Protein AF-A0A1J5WCZ3-F1 (afdb_monomer)

Mean predicted aligned error: 16.97 Å

Sequence (202 aa):
MEKFSESFLHKKFPKVTEAQRERAAAAAKAMTAEQLQNHCHAAATRLDKAGDREERFAERQEVEKYEMALAAKSAWDRVGPYEKQYSFRPSETGENIDKLPQLLELDEMDSVRGGLSLEEVREVYGPWKKKYDEFIRRYEEAPEKEQQAKFFQFLEFFNIEIGDVRKFYKLGTYKGDILLEPVGKEDFSFVEIKAIYKIDEN

Solvent-accessible surface area (backbone atoms only — not comparable to full-atom values): 11961 Å² total; per-residue (Å²): 97,66,75,54,28,48,55,49,38,51,71,76,46,68,87,58,56,69,72,52,45,51,53,11,30,52,46,26,72,76,44,53,60,66,56,28,49,52,50,27,53,53,27,48,55,46,35,76,64,40,88,50,72,66,54,35,51,54,26,48,52,50,26,53,31,28,51,51,10,34,52,41,34,56,52,55,71,71,46,54,75,63,63,62,75,36,99,60,55,83,87,48,40,85,84,40,58,88,76,43,79,71,93,73,70,78,65,75,74,71,77,61,88,79,72,73,49,76,64,52,42,48,69,57,46,46,62,50,50,52,52,46,54,64,57,46,62,80,40,66,87,43,56,40,73,53,43,48,53,49,50,54,51,50,53,75,75,50,92,71,68,98,69,50,48,77,43,82,38,66,68,84,95,47,79,51,32,41,37,43,36,50,73,96,52,94,64,70,47,80,45,79,69,79,64,79,78,83,75,82,88,126

Secondary structure (DSSP, 8-state):
-HHHHHHHHHHH-TTS-HHHHHHHHHHHHHS-HHHHHHHHHHHHHHHHH--SHHHHHHHHHHHHHHHHHHHHHHHHHHS-HHHHH-SS-GGGGGG-GGGSPPS---------TTPPPHHHHHHHHHHHHHHHHHHHGGGTTS-HHHHHHHHHHHHHHS---TT-EEEEEEETTEEEEEEEE-TT-S--EEEE----------

pLDDT: mean 73.15, std 18.39, range [29.84, 97.5]

Radius of gyration: 25.09 Å; Cα contacts (8 Å, |Δi|>4): 176; chains: 1; bounding box: 63×33×66 Å

Structure (mmCIF, N/CA/C/O backbone):
data_AF-A0A1J5WCZ3-F1
#
_entry.id   AF-A0A1J5WCZ3-F1
#
loop_
_atom_site.group_PDB
_atom_site.id
_atom_site.type_symbol
_atom_site.label_atom_id
_atom_site.label_alt_id
_atom_site.label_comp_id
_atom_site.label_asym_id
_atom_site.label_entity_id
_atom_site.label_seq_id
_atom_site.pdbx_PDB_ins_code
_atom_site.Cartn_x
_atom_site.Cartn_y
_atom_site.Cartn_z
_atom_site.occupancy
_atom_site.B_iso_or_equiv
_atom_site.auth_seq_id
_atom_site.auth_comp_id
_atom_site.auth_asym_id
_atom_site.auth_atom_id
_atom_site.pdbx_PDB_model_num
ATOM 1 N N . MET A 1 1 ? 1.638 8.115 -2.476 1.00 77.81 1 MET A N 1
ATOM 2 C CA . MET A 1 1 ? 2.448 7.366 -3.464 1.00 77.81 1 MET A CA 1
ATOM 3 C C . MET A 1 1 ? 3.894 7.850 -3.554 1.00 77.81 1 MET A C 1
ATOM 5 O O . MET A 1 1 ? 4.775 7.038 -3.352 1.00 77.81 1 MET A O 1
ATOM 9 N N . GLU A 1 2 ? 4.168 9.131 -3.815 1.00 77.56 2 GLU A N 1
ATOM 10 C CA . GLU A 1 2 ? 5.535 9.658 -4.041 1.00 77.56 2 GLU A CA 1
ATOM 11 C C . GLU A 1 2 ? 6.521 9.357 -2.900 1.00 77.56 2 GLU A C 1
ATOM 13 O O . GLU A 1 2 ? 7.458 8.586 -3.095 1.00 77.56 2 GLU A O 1
ATOM 18 N N . LYS A 1 3 ? 6.211 9.804 -1.674 1.00 81.75 3 LYS A N 1
ATOM 19 C CA . LYS A 1 3 ? 7.012 9.495 -0.473 1.00 81.75 3 LYS A CA 1
ATOM 20 C C . LYS A 1 3 ? 7.192 7.990 -0.228 1.00 81.75 3 LYS A C 1
ATOM 22 O O . LYS A 1 3 ? 8.227 7.553 0.270 1.00 81.75 3 LYS A O 1
ATOM 27 N N . PHE A 1 4 ? 6.184 7.184 -0.580 1.00 86.69 4 PHE A N 1
ATOM 28 C CA . PHE A 1 4 ? 6.274 5.727 -0.473 1.00 86.69 4 PHE A CA 1
ATOM 29 C C . PHE A 1 4 ? 7.269 5.169 -1.487 1.00 86.69 4 PHE A C 1
ATOM 31 O O . PHE A 1 4 ? 8.144 4.398 -1.111 1.00 86.69 4 PHE A O 1
ATOM 38 N N . SER A 1 5 ? 7.146 5.552 -2.759 1.00 84.81 5 SER A N 1
ATOM 39 C CA . SER A 1 5 ? 8.019 5.070 -3.826 1.00 84.81 5 SER A CA 1
ATOM 40 C C . SER A 1 5 ? 9.471 5.462 -3.569 1.00 84.81 5 SER A C 1
ATOM 42 O O . SER A 1 5 ? 10.343 4.613 -3.704 1.00 84.81 5 SER A O 1
ATOM 44 N N . GLU A 1 6 ? 9.736 6.686 -3.115 1.00 85.56 6 GLU A N 1
ATOM 45 C CA . GLU A 1 6 ? 11.079 7.135 -2.723 1.00 85.56 6 GLU A CA 1
ATOM 46 C C . GLU A 1 6 ? 11.666 6.273 -1.599 1.00 85.56 6 GLU A C 1
ATOM 48 O O . GLU A 1 6 ? 12.742 5.690 -1.756 1.00 85.56 6 GLU A O 1
ATOM 53 N N . SER A 1 7 ? 10.931 6.121 -0.491 1.00 87.56 7 SER A N 1
ATOM 54 C CA . SER A 1 7 ? 11.361 5.312 0.655 1.00 87.56 7 SER A CA 1
ATOM 55 C C . SER A 1 7 ? 11.570 3.841 0.274 1.00 87.56 7 SER A C 1
ATOM 57 O O . SER A 1 7 ? 12.603 3.235 0.584 1.00 87.56 7 SER A O 1
ATOM 59 N N . PHE A 1 8 ? 10.619 3.269 -0.469 1.00 91.56 8 PHE A N 1
ATOM 60 C CA . PHE A 1 8 ? 10.676 1.896 -0.954 1.00 91.56 8 PHE A CA 1
ATOM 61 C C . PHE A 1 8 ? 11.898 1.673 -1.846 1.00 91.56 8 PHE A C 1
ATOM 63 O O . PHE A 1 8 ? 12.638 0.709 -1.642 1.00 91.56 8 PHE A O 1
ATOM 70 N N . LEU A 1 9 ? 12.136 2.562 -2.813 1.00 92.88 9 LEU A N 1
ATOM 71 C CA . LEU A 1 9 ? 13.253 2.445 -3.745 1.00 92.88 9 LEU A CA 1
ATOM 72 C C . LEU A 1 9 ? 14.596 2.641 -3.046 1.00 92.88 9 LEU A C 1
ATOM 74 O O . LEU A 1 9 ? 15.541 1.920 -3.359 1.00 92.88 9 LEU A O 1
ATOM 78 N N . HIS A 1 10 ? 14.685 3.545 -2.068 1.00 91.00 10 HIS A N 1
ATOM 79 C CA . HIS A 1 10 ? 15.899 3.731 -1.276 1.00 91.00 10 HIS A CA 1
ATOM 80 C C . HIS A 1 10 ? 16.279 2.455 -0.512 1.00 91.00 10 HIS A C 1
ATOM 82 O O . HIS A 1 10 ? 17.434 2.033 -0.524 1.00 91.00 10 HIS A O 1
ATOM 88 N N . LYS A 1 11 ? 15.284 1.778 0.074 1.00 91.50 11 LYS A N 1
ATOM 89 C CA . LYS A 1 11 ? 15.482 0.520 0.803 1.00 91.50 11 LYS A CA 1
ATOM 90 C C . LYS A 1 11 ? 15.745 -0.674 -0.117 1.00 91.50 11 LYS A C 1
ATOM 92 O O . LYS A 1 11 ? 16.575 -1.525 0.199 1.00 91.50 11 LYS A O 1
ATOM 97 N N . LYS A 1 12 ? 15.005 -0.788 -1.223 1.00 93.44 12 LYS A N 1
ATOM 98 C CA . LYS A 1 12 ? 15.027 -1.969 -2.101 1.00 93.44 12 LYS A CA 1
ATOM 99 C C . LYS A 1 12 ? 16.162 -1.925 -3.125 1.00 93.44 12 LYS A C 1
ATOM 101 O O . LYS A 1 12 ? 16.687 -2.979 -3.478 1.00 93.44 12 LYS A O 1
ATOM 106 N N . PHE A 1 13 ? 16.570 -0.727 -3.540 1.00 92.81 13 PHE A N 1
ATOM 107 C CA . PHE A 1 13 ? 17.631 -0.484 -4.517 1.00 92.81 13 PHE A CA 1
ATOM 108 C C . PHE A 1 13 ? 18.684 0.481 -3.930 1.00 92.81 13 PHE A C 1
ATOM 110 O O . PHE A 1 13 ? 18.816 1.625 -4.371 1.00 92.81 13 PHE A O 1
ATOM 117 N N . PRO A 1 14 ? 19.469 0.049 -2.925 1.00 91.06 14 PRO A N 1
ATOM 118 C CA . PRO A 1 14 ? 20.455 0.919 -2.279 1.00 91.06 14 PRO A CA 1
ATOM 119 C C . PRO A 1 14 ? 21.670 1.210 -3.173 1.00 91.06 14 PRO A C 1
ATOM 121 O O . PRO A 1 14 ? 22.352 2.210 -2.984 1.00 91.06 14 PRO A O 1
ATOM 124 N N . LYS A 1 15 ? 21.949 0.340 -4.154 1.00 92.31 15 LYS A N 1
ATOM 125 C CA . LYS A 1 15 ? 23.147 0.413 -5.008 1.00 92.31 15 LYS A CA 1
ATOM 126 C C . LYS A 1 15 ? 22.998 1.320 -6.232 1.00 92.31 15 LYS A C 1
ATOM 128 O O . LYS A 1 15 ? 24.002 1.611 -6.871 1.00 92.31 15 LYS A O 1
ATOM 133 N N . VAL A 1 16 ? 21.779 1.732 -6.572 1.00 91.00 16 VAL A N 1
ATOM 134 C CA . VAL A 1 16 ? 21.544 2.648 -7.699 1.00 91.00 16 VAL A CA 1
ATOM 135 C C . VAL A 1 16 ? 21.727 4.099 -7.253 1.00 91.00 16 VAL A C 1
ATOM 137 O O . VAL A 1 16 ? 21.721 4.407 -6.056 1.00 91.00 16 VAL A O 1
ATOM 140 N N . THR A 1 17 ? 21.889 5.006 -8.209 1.00 92.75 17 THR A N 1
ATOM 141 C CA . THR A 1 17 ? 22.009 6.441 -7.927 1.00 92.75 17 THR A CA 1
ATOM 142 C C . THR A 1 17 ? 20.681 7.044 -7.464 1.00 92.75 17 THR A C 1
ATOM 144 O O . THR A 1 17 ? 19.601 6.510 -7.724 1.00 92.75 17 THR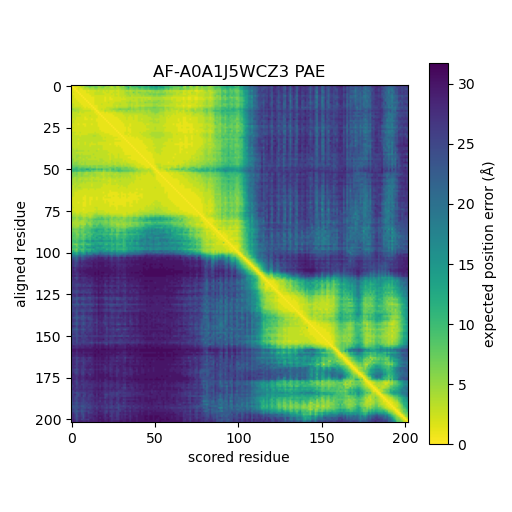 A O 1
ATOM 147 N N . GLU A 1 18 ? 20.751 8.189 -6.789 1.00 92.50 18 GLU A N 1
ATOM 148 C CA . GLU A 1 18 ? 19.570 8.967 -6.398 1.00 92.50 18 GLU A CA 1
ATOM 149 C C . GLU A 1 18 ? 18.731 9.377 -7.615 1.00 92.50 18 GLU A C 1
ATOM 151 O O . GLU A 1 18 ? 17.551 9.046 -7.677 1.00 92.50 18 GLU A O 1
ATOM 156 N N . ALA A 1 19 ? 19.371 9.912 -8.658 1.00 92.75 19 ALA A N 1
ATOM 157 C CA . ALA A 1 19 ? 18.707 10.291 -9.907 1.00 92.75 19 ALA A CA 1
ATOM 158 C C . ALA A 1 19 ? 18.013 9.117 -10.633 1.00 92.75 19 ALA A C 1
ATOM 160 O O . ALA A 1 19 ? 17.062 9.320 -11.390 1.00 92.75 19 ALA A O 1
ATOM 161 N N . GLN A 1 20 ? 18.485 7.875 -10.465 1.00 93.00 20 GLN A N 1
ATOM 162 C CA . GLN A 1 20 ? 17.782 6.690 -10.979 1.00 93.00 20 GLN A CA 1
ATOM 163 C C . GLN A 1 20 ? 16.531 6.382 -10.148 1.00 93.00 20 GLN A C 1
ATOM 165 O O . GLN A 1 20 ? 15.482 6.076 -10.718 1.00 93.00 20 GLN A O 1
ATOM 170 N N . ARG A 1 21 ? 16.612 6.499 -8.814 1.00 94.56 21 ARG A N 1
ATOM 171 C CA . ARG A 1 21 ? 15.453 6.309 -7.925 1.00 94.56 21 ARG A CA 1
ATOM 172 C C . ARG A 1 21 ? 14.373 7.348 -8.177 1.00 94.56 21 ARG A C 1
ATOM 174 O O . ARG A 1 21 ? 13.216 6.966 -8.295 1.00 94.56 21 ARG A O 1
ATOM 181 N N . GLU A 1 22 ? 14.740 8.616 -8.324 1.00 93.81 22 GLU A N 1
ATOM 182 C CA . GLU A 1 22 ? 13.793 9.701 -8.610 1.00 93.81 22 GLU A CA 1
ATOM 183 C C . GLU A 1 22 ? 13.053 9.470 -9.932 1.00 93.81 22 GLU A C 1
ATOM 185 O O . GLU A 1 22 ? 11.823 9.503 -9.978 1.00 93.81 22 GLU A O 1
ATOM 190 N N . ARG A 1 23 ? 13.784 9.132 -11.006 1.00 94.12 23 ARG A N 1
ATOM 191 C CA . ARG A 1 23 ? 13.183 8.809 -12.311 1.00 94.12 23 ARG A CA 1
ATOM 192 C C . ARG A 1 23 ? 12.225 7.619 -12.232 1.00 94.12 23 ARG A C 1
ATOM 194 O O . ARG A 1 23 ? 11.156 7.653 -12.842 1.00 94.12 23 ARG A O 1
ATOM 201 N N . ALA A 1 24 ? 12.579 6.580 -11.478 1.00 95.62 24 ALA A N 1
ATOM 202 C CA . ALA A 1 24 ? 11.709 5.424 -11.280 1.00 95.62 24 ALA A CA 1
ATOM 203 C C . ALA A 1 24 ? 10.488 5.743 -10.400 1.00 95.62 24 ALA A C 1
ATOM 205 O O . ALA A 1 24 ? 9.391 5.277 -10.700 1.00 95.62 24 ALA A O 1
ATOM 206 N N . ALA A 1 25 ? 10.640 6.557 -9.351 1.00 94.88 25 ALA A N 1
ATOM 207 C CA . ALA A 1 25 ? 9.530 7.009 -8.511 1.00 94.88 25 ALA A CA 1
ATOM 208 C C . ALA A 1 25 ? 8.524 7.842 -9.321 1.00 94.88 25 ALA A C 1
ATOM 210 O O . ALA A 1 25 ? 7.317 7.597 -9.249 1.00 94.88 25 ALA A O 1
ATOM 211 N N . ALA A 1 26 ? 9.022 8.758 -10.158 1.00 94.81 26 ALA A N 1
ATOM 212 C CA . ALA A 1 26 ? 8.204 9.551 -11.068 1.00 94.81 26 ALA A CA 1
ATOM 213 C C . ALA A 1 26 ? 7.437 8.664 -12.066 1.00 94.81 26 ALA A C 1
ATOM 215 O O . ALA A 1 26 ? 6.229 8.831 -12.240 1.00 94.81 26 ALA A O 1
ATOM 216 N N . ALA A 1 27 ? 8.104 7.672 -12.669 1.00 95.56 27 ALA A N 1
ATOM 217 C CA . ALA A 1 27 ? 7.456 6.721 -13.573 1.00 95.56 27 ALA A CA 1
ATOM 218 C C . ALA A 1 27 ? 6.399 5.860 -12.857 1.00 95.56 27 ALA A C 1
ATOM 220 O O . ALA A 1 27 ? 5.297 5.692 -13.375 1.00 95.56 27 ALA A O 1
ATOM 221 N N . ALA A 1 28 ? 6.691 5.370 -11.645 1.00 95.00 28 ALA A N 1
ATOM 222 C CA . ALA A 1 28 ? 5.738 4.603 -10.844 1.00 95.00 28 ALA A CA 1
ATOM 223 C C . ALA A 1 28 ? 4.468 5.416 -10.550 1.00 95.00 28 ALA A C 1
ATOM 225 O O . ALA A 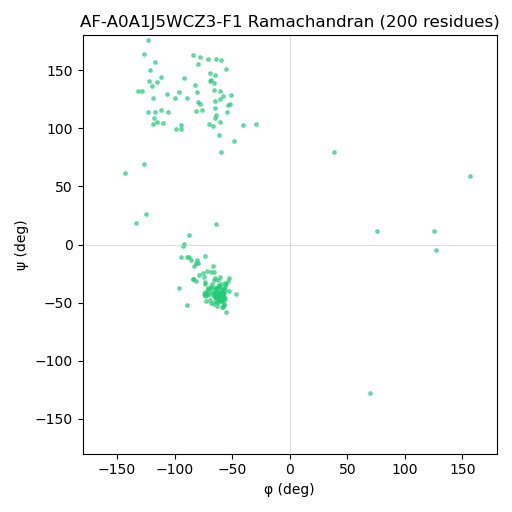1 28 ? 3.360 4.890 -10.641 1.00 95.00 28 ALA A O 1
ATOM 226 N N . LYS A 1 29 ? 4.622 6.706 -10.227 1.00 92.88 29 LYS A N 1
ATOM 227 C CA . LYS A 1 29 ? 3.510 7.633 -9.974 1.00 92.88 29 LYS A CA 1
ATOM 228 C C . LYS A 1 29 ? 2.659 7.872 -11.222 1.00 92.88 29 LYS A C 1
ATOM 230 O O . LYS A 1 29 ? 1.436 7.866 -11.122 1.00 92.88 29 LYS A O 1
ATOM 235 N N . ALA A 1 30 ? 3.298 8.081 -12.371 1.00 94.62 30 ALA A N 1
ATOM 236 C CA . ALA A 1 30 ? 2.624 8.483 -13.603 1.00 94.62 30 ALA A CA 1
ATOM 237 C C . ALA A 1 30 ? 1.915 7.334 -14.342 1.00 94.62 30 ALA A C 1
ATOM 239 O O . ALA A 1 30 ? 0.972 7.587 -15.086 1.00 94.62 30 ALA A O 1
ATOM 240 N N . MET A 1 31 ? 2.369 6.090 -14.169 1.00 93.94 31 MET A N 1
ATOM 241 C CA . MET A 1 31 ? 1.944 4.959 -15.000 1.00 93.94 31 MET A CA 1
ATOM 242 C C . MET A 1 31 ? 1.214 3.866 -14.204 1.00 93.94 31 MET A C 1
ATOM 244 O O . MET A 1 31 ? 1.360 3.718 -12.982 1.00 93.94 31 MET A O 1
ATOM 248 N N . THR A 1 32 ? 0.408 3.072 -14.909 1.00 92.88 32 THR A N 1
ATOM 249 C CA . THR A 1 32 ? -0.160 1.819 -14.389 1.00 92.88 32 THR A CA 1
ATOM 250 C C . THR A 1 32 ? 0.882 0.698 -14.409 1.00 92.88 32 THR A C 1
ATOM 252 O O . THR A 1 32 ? 1.885 0.776 -15.120 1.00 92.88 32 THR A O 1
ATOM 255 N N . ALA A 1 33 ? 0.652 -0.374 -13.642 1.00 91.75 33 ALA A N 1
ATOM 256 C CA . ALA A 1 33 ? 1.539 -1.539 -13.650 1.00 91.75 33 ALA A CA 1
ATOM 257 C C . ALA A 1 33 ? 1.650 -2.170 -15.051 1.00 91.75 33 ALA A C 1
ATOM 259 O O . ALA A 1 33 ? 2.744 -2.519 -15.483 1.00 91.75 33 ALA A O 1
ATOM 260 N N . GLU A 1 34 ? 0.541 -2.235 -15.790 1.00 94.50 34 GLU A N 1
ATOM 261 C CA . GLU A 1 34 ? 0.510 -2.746 -17.164 1.00 94.50 34 GLU A CA 1
ATOM 262 C C . GLU A 1 34 ? 1.326 -1.867 -18.123 1.00 94.50 34 GLU A C 1
ATOM 264 O O . GLU A 1 34 ? 2.139 -2.374 -18.894 1.00 94.50 34 GLU A O 1
ATOM 269 N N . GLN A 1 35 ? 1.185 -0.539 -18.036 1.00 96.44 35 GLN A N 1
ATOM 270 C CA . GLN A 1 35 ? 1.992 0.391 -18.833 1.00 96.44 35 GLN A CA 1
ATOM 271 C C . GLN A 1 35 ? 3.486 0.230 -18.537 1.00 96.44 35 GLN A C 1
ATOM 273 O O . GLN A 1 35 ? 4.291 0.146 -19.464 1.00 96.44 35 GLN A O 1
ATOM 278 N N . LEU A 1 36 ? 3.861 0.141 -17.258 1.00 96.62 36 LEU A N 1
ATOM 279 C CA . LEU A 1 36 ? 5.249 -0.073 -16.843 1.00 96.62 36 LEU A CA 1
ATOM 280 C C . LEU A 1 36 ? 5.792 -1.406 -17.363 1.00 96.62 36 LEU A C 1
ATOM 282 O O . LEU A 1 36 ? 6.908 -1.452 -17.874 1.00 96.62 36 LEU A O 1
ATOM 286 N N . GLN A 1 37 ? 4.993 -2.471 -17.305 1.00 96.19 37 GLN A N 1
ATOM 287 C CA . GLN A 1 37 ? 5.366 -3.774 -17.844 1.00 96.19 37 GLN A CA 1
ATOM 288 C C . GLN A 1 37 ? 5.587 -3.715 -19.361 1.00 96.19 37 GLN A C 1
ATOM 290 O O . GLN A 1 37 ? 6.613 -4.200 -19.843 1.00 96.19 37 GLN A O 1
ATOM 295 N N . ASN A 1 38 ? 4.687 -3.066 -20.104 1.00 96.44 38 ASN A N 1
ATOM 296 C CA . ASN A 1 38 ? 4.831 -2.859 -21.546 1.00 96.44 38 ASN A CA 1
ATOM 297 C C . ASN A 1 38 ? 6.102 -2.062 -21.881 1.00 96.44 38 ASN A C 1
ATOM 299 O O . ASN A 1 38 ? 6.839 -2.426 -22.799 1.00 96.44 38 ASN A O 1
ATOM 303 N N . HIS A 1 39 ? 6.410 -1.022 -21.101 1.00 95.25 39 HIS A N 1
ATOM 304 C CA . HIS A 1 39 ? 7.643 -0.253 -21.247 1.00 95.25 39 HIS A CA 1
ATOM 305 C C . HIS A 1 39 ? 8.904 -1.077 -20.948 1.00 95.25 39 HIS A C 1
ATOM 307 O O . HIS A 1 39 ? 9.861 -0.977 -21.718 1.00 95.25 39 HIS A O 1
ATOM 313 N N . CYS A 1 40 ? 8.901 -1.940 -19.921 1.00 93.69 40 CYS A N 1
ATOM 314 C CA . CYS A 1 40 ? 9.999 -2.885 -19.677 1.00 93.69 40 CYS A CA 1
ATOM 315 C C . CYS A 1 40 ? 10.242 -3.789 -20.893 1.00 93.69 40 CYS A C 1
ATOM 317 O O . CYS A 1 40 ? 11.379 -3.938 -21.333 1.00 93.69 40 CYS A O 1
ATOM 319 N N . HIS A 1 41 ? 9.180 -4.369 -21.461 1.00 94.56 41 HIS A N 1
ATOM 320 C CA . HIS A 1 41 ? 9.293 -5.294 -22.596 1.00 94.56 41 HIS A CA 1
ATOM 321 C C . HIS A 1 41 ? 9.803 -4.580 -23.854 1.00 94.56 41 HIS A C 1
ATOM 323 O O . HIS A 1 41 ? 10.664 -5.101 -24.568 1.00 94.56 41 HIS A O 1
ATOM 329 N N . ALA A 1 42 ? 9.310 -3.366 -24.109 1.00 94.62 42 ALA A N 1
ATOM 330 C CA . ALA A 1 42 ? 9.767 -2.546 -25.223 1.00 94.62 42 ALA A CA 1
ATOM 331 C C . ALA A 1 42 ? 11.247 -2.157 -25.079 1.00 94.62 42 ALA A C 1
ATOM 333 O O . ALA A 1 42 ? 12.001 -2.285 -26.043 1.00 94.62 42 ALA A O 1
ATOM 334 N N . ALA A 1 43 ? 11.675 -1.731 -23.886 1.00 92.88 43 ALA A N 1
ATOM 335 C CA . ALA A 1 43 ? 13.068 -1.379 -23.612 1.00 92.88 43 ALA A CA 1
ATOM 336 C C . ALA A 1 43 ? 13.998 -2.600 -23.721 1.00 92.88 43 ALA A C 1
ATOM 338 O O . ALA A 1 43 ? 15.044 -2.516 -24.358 1.00 92.88 43 ALA A O 1
ATOM 339 N N . ALA A 1 44 ? 13.586 -3.766 -23.210 1.00 93.19 44 ALA A N 1
ATOM 340 C CA . ALA A 1 44 ? 14.344 -5.009 -23.362 1.00 93.19 44 ALA A CA 1
ATOM 341 C C . ALA A 1 44 ? 14.503 -5.403 -24.842 1.00 93.19 44 ALA A C 1
ATOM 343 O O . ALA A 1 44 ? 15.598 -5.726 -25.293 1.00 93.19 44 ALA A O 1
ATOM 344 N N . THR A 1 45 ? 13.434 -5.267 -25.633 1.00 94.88 45 THR A N 1
ATOM 345 C CA . THR A 1 45 ? 13.478 -5.537 -27.079 1.00 94.88 45 THR A CA 1
ATOM 346 C C . THR A 1 45 ? 14.427 -4.587 -27.817 1.00 94.88 45 THR A C 1
ATOM 348 O O . THR A 1 45 ? 15.087 -4.995 -28.773 1.00 94.88 45 THR A O 1
ATOM 351 N N . ARG A 1 46 ? 14.493 -3.309 -27.417 1.00 94.31 46 ARG A N 1
ATOM 352 C CA . ARG A 1 46 ? 15.447 -2.349 -27.995 1.00 94.31 46 ARG A CA 1
ATOM 353 C C . ARG A 1 46 ? 16.877 -2.653 -27.572 1.00 94.31 46 ARG A C 1
ATOM 355 O O . ARG A 1 46 ? 17.763 -2.619 -28.417 1.00 94.31 46 ARG A O 1
ATOM 362 N N . LEU A 1 47 ? 17.089 -3.041 -26.315 1.00 93.50 47 LEU A N 1
ATOM 363 C CA . LEU A 1 47 ? 18.396 -3.464 -25.820 1.00 93.50 47 LEU A CA 1
ATOM 364 C C . LEU A 1 47 ? 18.967 -4.641 -26.628 1.00 93.50 47 LEU A C 1
ATOM 366 O O . LEU A 1 47 ? 20.151 -4.626 -26.965 1.00 93.50 47 LEU A O 1
ATOM 370 N N . ASP A 1 48 ? 18.132 -5.619 -26.984 1.00 92.88 48 ASP A N 1
ATOM 371 C CA . ASP A 1 48 ? 18.539 -6.763 -27.812 1.00 92.88 48 ASP A CA 1
ATOM 372 C C . ASP A 1 48 ? 18.920 -6.356 -29.243 1.00 92.88 48 ASP A C 1
ATOM 374 O O . ASP A 1 48 ? 19.773 -6.985 -29.874 1.00 92.88 48 ASP A O 1
ATOM 378 N N . LYS A 1 49 ? 18.298 -5.292 -29.761 1.00 92.94 49 LYS A N 1
ATOM 379 C CA . LYS A 1 49 ? 18.532 -4.763 -31.113 1.00 92.94 49 LYS A CA 1
ATOM 380 C C . LYS A 1 49 ? 19.652 -3.726 -31.180 1.00 92.94 49 LYS A C 1
ATOM 382 O O . LYS A 1 49 ? 20.060 -3.378 -32.285 1.00 92.94 49 LYS A O 1
ATOM 387 N N . ALA A 1 50 ? 20.140 -3.253 -30.037 1.00 92.25 50 ALA A N 1
ATOM 388 C CA . ALA A 1 50 ? 21.099 -2.164 -29.973 1.00 92.25 50 ALA A CA 1
ATOM 389 C C . ALA A 1 50 ? 22.442 -2.548 -30.623 1.00 92.25 50 ALA A C 1
ATOM 391 O O . ALA A 1 50 ? 23.091 -3.548 -30.258 1.00 92.25 50 ALA A O 1
ATOM 392 N N . GLY A 1 51 ? 22.840 -1.739 -31.606 1.00 89.69 51 GLY A N 1
ATOM 393 C CA . GLY A 1 51 ? 23.956 -2.003 -32.512 1.00 89.69 51 GLY A CA 1
ATOM 394 C C . GLY A 1 51 ? 25.308 -1.587 -31.944 1.00 89.69 51 GLY A C 1
ATOM 395 O O . GLY A 1 51 ? 26.320 -2.230 -32.229 1.00 89.69 51 GLY A O 1
ATOM 396 N N . ASP A 1 52 ? 25.323 -0.565 -31.090 1.00 94.50 52 ASP A N 1
ATOM 397 C CA . ASP A 1 52 ? 26.539 -0.030 -30.488 1.00 94.50 52 ASP A CA 1
ATOM 398 C C . ASP A 1 52 ? 26.514 -0.034 -28.949 1.00 94.50 52 ASP A C 1
ATOM 400 O O . ASP A 1 52 ? 25.564 -0.462 -28.286 1.00 94.50 52 ASP A O 1
ATOM 404 N N . ARG A 1 53 ? 27.642 0.367 -28.356 1.00 92.75 53 ARG A N 1
ATOM 405 C CA . ARG A 1 53 ? 27.842 0.340 -26.904 1.00 92.75 53 ARG A CA 1
ATOM 406 C C . ARG A 1 53 ? 27.056 1.432 -26.176 1.00 92.75 53 ARG A C 1
ATOM 408 O O . ARG A 1 53 ? 26.652 1.191 -25.038 1.00 92.75 53 ARG A O 1
ATOM 415 N N . GLU A 1 54 ? 26.882 2.601 -26.783 1.00 92.75 54 GLU A N 1
ATOM 416 C CA . GLU A 1 54 ? 26.178 3.728 -26.167 1.00 92.75 54 GLU A CA 1
ATOM 417 C C . GLU A 1 54 ? 24.673 3.467 -26.148 1.00 92.75 54 GLU A C 1
ATOM 419 O O . GLU A 1 54 ? 24.043 3.584 -25.097 1.00 92.75 54 GLU A O 1
ATOM 424 N N . GLU A 1 55 ? 24.125 2.979 -27.260 1.00 91.19 55 GLU A N 1
ATOM 425 C CA . GLU A 1 55 ? 22.731 2.563 -27.391 1.00 91.19 55 GLU A CA 1
ATOM 426 C C . GLU A 1 55 ? 22.398 1.445 -26.391 1.00 91.19 55 GLU A C 1
ATOM 428 O O . GLU A 1 55 ? 21.433 1.535 -25.631 1.00 91.19 55 GLU A O 1
ATOM 433 N N . ARG A 1 56 ? 23.271 0.433 -26.270 1.00 91.81 56 ARG A N 1
ATOM 434 C CA . ARG A 1 56 ? 23.116 -0.626 -25.255 1.00 91.81 56 ARG A CA 1
ATOM 435 C C . ARG A 1 56 ? 23.145 -0.098 -23.829 1.00 91.81 56 ARG A C 1
ATOM 437 O O . ARG A 1 56 ? 22.499 -0.675 -22.956 1.00 91.81 56 ARG A O 1
ATOM 444 N N . PHE A 1 57 ? 23.945 0.925 -23.550 1.00 91.69 57 PHE A N 1
ATOM 445 C CA . PHE A 1 57 ? 24.015 1.504 -22.214 1.00 91.69 57 PHE A CA 1
ATOM 446 C C . PHE A 1 57 ? 22.743 2.292 -21.890 1.00 91.69 57 PHE A C 1
ATOM 448 O O . PHE A 1 57 ? 22.185 2.115 -20.807 1.00 91.69 57 PHE A O 1
ATOM 455 N N . ALA A 1 58 ? 22.251 3.094 -22.836 1.00 90.81 58 ALA A N 1
ATOM 456 C CA . ALA A 1 58 ? 21.010 3.847 -22.690 1.00 90.81 58 ALA A CA 1
ATOM 457 C C . ALA A 1 58 ? 19.798 2.922 -22.488 1.00 90.81 58 ALA A C 1
ATOM 459 O O . ALA A 1 58 ? 19.039 3.105 -21.537 1.00 90.81 58 ALA A O 1
ATOM 460 N N . GLU A 1 59 ? 19.658 1.874 -23.307 1.00 92.06 59 GLU A N 1
ATOM 461 C CA . GLU A 1 59 ? 18.530 0.942 -23.182 1.00 92.06 59 GLU A CA 1
ATOM 462 C C . GLU A 1 59 ? 18.591 0.127 -21.881 1.00 92.06 59 GLU A C 1
ATOM 464 O O . GLU A 1 59 ? 17.556 -0.110 -21.260 1.00 92.06 59 GLU A O 1
ATOM 469 N N . ARG A 1 60 ? 19.788 -0.227 -21.381 1.00 92.88 60 ARG A N 1
ATOM 470 C CA . ARG A 1 60 ? 19.925 -0.833 -20.039 1.00 92.88 60 ARG A CA 1
ATOM 471 C C . ARG A 1 60 ? 19.404 0.084 -18.939 1.00 92.88 60 ARG A C 1
ATOM 473 O O . ARG A 1 60 ? 18.734 -0.402 -18.032 1.00 92.88 60 ARG A O 1
ATOM 480 N N . GLN A 1 61 ? 19.699 1.383 -19.009 1.00 92.94 61 GLN A N 1
ATOM 481 C CA . GLN A 1 61 ? 19.187 2.333 -18.020 1.00 92.94 61 GLN A CA 1
ATOM 482 C C . GLN A 1 61 ? 17.662 2.463 -18.079 1.00 92.94 61 GLN A C 1
ATOM 484 O O . GLN A 1 61 ? 17.025 2.592 -17.036 1.00 92.94 61 GLN A O 1
ATOM 489 N N . GLU A 1 62 ? 17.068 2.419 -19.274 1.00 93.56 62 GLU A N 1
ATOM 490 C CA . GLU A 1 62 ? 15.609 2.452 -19.427 1.00 93.56 62 GLU A CA 1
ATOM 491 C C . GLU A 1 62 ? 14.943 1.190 -18.869 1.00 93.56 62 GLU A C 1
ATOM 493 O O . GLU A 1 62 ? 13.953 1.306 -18.144 1.00 93.56 62 GLU A O 1
ATOM 498 N N . VAL A 1 63 ? 15.503 0.003 -19.136 1.00 94.69 63 VAL A N 1
ATOM 499 C CA . VAL A 1 63 ? 15.026 -1.254 -18.532 1.00 94.69 63 VAL A CA 1
ATOM 500 C C . VAL A 1 63 ? 15.069 -1.159 -17.006 1.00 94.69 63 VAL A C 1
ATOM 502 O O . VAL A 1 63 ? 14.043 -1.349 -16.356 1.00 94.69 63 VAL A O 1
ATOM 505 N N . GLU A 1 64 ? 16.213 -0.774 -16.435 1.00 95.50 64 GLU A N 1
ATOM 506 C CA . GLU A 1 64 ? 16.381 -0.651 -14.981 1.00 95.50 64 GLU A CA 1
ATOM 507 C C . GLU A 1 64 ? 15.383 0.352 -14.370 1.00 95.50 64 GLU A C 1
ATOM 509 O O . GLU A 1 64 ? 14.756 0.066 -13.346 1.00 95.50 64 GLU A O 1
ATOM 514 N N . LYS A 1 65 ? 15.161 1.501 -15.030 1.00 96.12 65 LYS A N 1
ATOM 515 C CA . LYS A 1 65 ? 14.172 2.507 -14.606 1.00 96.12 65 LYS A CA 1
ATOM 516 C C . LYS A 1 65 ? 12.771 1.906 -14.507 1.00 96.12 65 LYS A C 1
ATOM 518 O O . LYS A 1 65 ? 12.098 2.095 -13.490 1.00 96.12 65 LYS A O 1
ATOM 523 N N . TYR A 1 66 ? 12.311 1.221 -15.554 1.00 97.25 66 TYR A N 1
ATOM 524 C CA . TYR A 1 66 ? 10.949 0.689 -15.591 1.00 97.25 66 TYR A CA 1
ATOM 525 C C . TYR A 1 66 ? 10.766 -0.532 -14.688 1.00 97.25 66 TYR A C 1
ATOM 527 O O . TYR A 1 66 ? 9.709 -0.661 -14.074 1.00 97.25 66 TYR A O 1
ATOM 535 N N . GLU A 1 67 ? 11.790 -1.367 -14.508 1.00 96.94 67 GLU A N 1
ATOM 536 C CA . GLU A 1 67 ? 11.752 -2.475 -13.547 1.00 96.94 67 GLU A CA 1
ATOM 537 C C . GLU A 1 67 ? 11.630 -1.969 -12.106 1.00 96.94 67 GLU A C 1
ATOM 539 O O . GLU A 1 67 ? 10.784 -2.443 -11.341 1.00 96.94 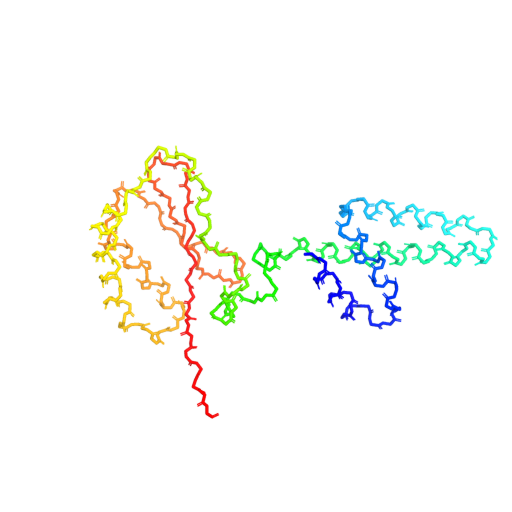67 GLU A O 1
ATOM 544 N N . MET A 1 68 ? 12.421 -0.956 -11.741 1.00 97.50 68 MET A N 1
ATOM 545 C CA . MET A 1 68 ? 12.318 -0.300 -10.438 1.00 97.50 68 MET A CA 1
ATOM 546 C C . MET A 1 68 ? 10.942 0.340 -10.238 1.00 97.50 68 MET A C 1
ATOM 548 O O . MET A 1 68 ? 10.319 0.164 -9.186 1.00 97.50 68 MET A O 1
ATOM 552 N N . ALA A 1 69 ? 10.446 1.057 -11.248 1.00 97.31 69 ALA A N 1
ATOM 553 C CA . ALA A 1 69 ? 9.136 1.692 -11.204 1.00 97.31 69 ALA A CA 1
ATOM 554 C C . ALA A 1 69 ? 8.007 0.661 -11.050 1.00 97.31 69 ALA A C 1
ATOM 556 O O . ALA A 1 69 ? 7.119 0.841 -10.215 1.00 97.31 69 ALA A O 1
ATOM 557 N N . LEU A 1 70 ? 8.064 -0.450 -11.790 1.00 97.06 70 LEU A N 1
ATOM 558 C CA . LEU A 1 70 ? 7.103 -1.548 -11.700 1.00 97.06 70 LEU A CA 1
ATOM 559 C C . LEU A 1 70 ? 7.129 -2.206 -10.318 1.00 97.06 70 LEU A C 1
ATOM 561 O O . LEU A 1 70 ? 6.069 -2.492 -9.755 1.00 97.06 70 LEU A O 1
ATOM 565 N N . ALA A 1 71 ? 8.316 -2.407 -9.739 1.00 95.69 71 ALA A N 1
ATOM 566 C CA . ALA A 1 71 ? 8.460 -2.941 -8.388 1.00 95.69 71 ALA A CA 1
ATOM 567 C C . ALA A 1 71 ? 7.838 -2.006 -7.340 1.00 95.69 71 ALA A C 1
ATOM 569 O O . ALA A 1 71 ? 7.099 -2.468 -6.469 1.00 95.69 71 ALA A O 1
ATOM 570 N N . ALA A 1 72 ? 8.088 -0.697 -7.444 1.00 94.75 72 ALA A N 1
ATOM 571 C CA . ALA A 1 72 ? 7.494 0.300 -6.557 1.00 94.75 72 ALA A CA 1
ATOM 572 C C . ALA A 1 72 ? 5.968 0.384 -6.725 1.00 94.75 72 ALA A C 1
ATOM 574 O O . ALA A 1 72 ? 5.253 0.422 -5.724 1.00 94.75 72 ALA A O 1
ATOM 575 N N . LYS A 1 73 ? 5.461 0.353 -7.966 1.00 94.06 73 LYS A N 1
ATOM 576 C CA . LYS A 1 73 ? 4.022 0.347 -8.266 1.00 94.06 73 LYS A CA 1
ATOM 577 C C . LYS A 1 73 ? 3.338 -0.890 -7.696 1.00 94.06 73 LYS A C 1
ATOM 579 O O . LYS A 1 73 ? 2.372 -0.771 -6.958 1.00 94.06 73 LYS A O 1
ATOM 584 N N . SER A 1 74 ? 3.896 -2.068 -7.957 1.00 91.31 74 SER A N 1
ATOM 585 C CA . SER A 1 74 ? 3.355 -3.338 -7.466 1.00 91.31 74 SER A CA 1
ATOM 586 C C . SER A 1 74 ? 3.374 -3.419 -5.940 1.00 91.31 74 SER A C 1
ATOM 588 O O . SER A 1 74 ? 2.459 -3.975 -5.337 1.00 91.31 74 SER A O 1
ATOM 590 N N . ALA A 1 75 ? 4.418 -2.878 -5.303 1.00 90.31 75 ALA A N 1
ATOM 591 C CA . ALA A 1 75 ? 4.475 -2.778 -3.852 1.00 90.31 75 ALA A CA 1
ATOM 592 C C . ALA A 1 75 ? 3.377 -1.848 -3.334 1.00 90.31 75 ALA A C 1
ATOM 594 O O . ALA A 1 75 ? 2.624 -2.260 -2.460 1.00 90.31 75 ALA A O 1
ATOM 595 N N . TRP A 1 76 ? 3.237 -0.656 -3.919 1.00 88.06 76 TRP A N 1
ATOM 596 C CA . TRP A 1 76 ? 2.181 0.295 -3.579 1.00 88.06 76 TRP A CA 1
ATOM 597 C C . TRP A 1 76 ? 0.787 -0.301 -3.755 1.00 88.06 76 TRP A C 1
ATOM 599 O O . TRP A 1 76 ? -0.053 -0.153 -2.879 1.00 88.06 76 TRP A O 1
ATOM 609 N N . ASP A 1 77 ? 0.524 -1.026 -4.838 1.00 85.62 77 ASP A N 1
ATOM 610 C CA . ASP A 1 77 ? -0.804 -1.578 -5.099 1.00 85.62 77 ASP A CA 1
ATOM 611 C C . ASP A 1 77 ? -1.214 -2.625 -4.047 1.00 85.62 77 ASP A C 1
ATOM 613 O O . ASP A 1 77 ? -2.398 -2.711 -3.716 1.00 85.62 77 ASP A O 1
ATOM 617 N N . ARG A 1 78 ? -0.243 -3.330 -3.445 1.00 84.25 78 ARG A N 1
ATOM 618 C CA . ARG A 1 78 ? -0.445 -4.287 -2.338 1.00 84.25 78 ARG A CA 1
ATOM 619 C C . ARG A 1 78 ? -0.599 -3.637 -0.963 1.00 84.25 78 ARG A C 1
ATOM 621 O O . ARG A 1 78 ? -1.022 -4.315 -0.031 1.00 84.25 78 ARG A O 1
ATOM 628 N N . VAL A 1 79 ? -0.230 -2.366 -0.825 1.00 79.94 79 VAL A N 1
ATOM 629 C CA . VAL A 1 79 ? -0.399 -1.608 0.418 1.00 79.94 79 VAL A CA 1
ATOM 630 C C . VAL A 1 79 ? -1.894 -1.429 0.703 1.00 79.94 79 VAL A C 1
ATOM 632 O O . VAL A 1 79 ? -2.693 -1.187 -0.212 1.00 79.94 79 VAL A O 1
ATOM 635 N N . GLY A 1 80 ? -2.281 -1.574 1.972 1.00 71.56 80 GLY A N 1
ATOM 636 C CA . GLY A 1 80 ? -3.668 -1.405 2.406 1.00 71.56 80 GLY A CA 1
ATOM 637 C C . GLY A 1 80 ? -4.174 0.032 2.199 1.00 71.56 80 GLY A C 1
ATOM 638 O O . GLY A 1 80 ? -3.365 0.956 2.107 1.00 71.56 80 GLY A O 1
ATOM 639 N N . PRO A 1 81 ? -5.499 0.263 2.142 1.00 73.00 81 PRO A N 1
ATOM 640 C CA . PRO A 1 81 ? -6.070 1.594 1.903 1.00 73.00 81 PRO A CA 1
ATOM 641 C C . PRO A 1 81 ? -5.536 2.672 2.857 1.00 73.00 81 PRO A C 1
ATOM 643 O O . PRO A 1 81 ? -5.202 3.769 2.420 1.00 73.00 81 PRO A O 1
ATOM 646 N N . TYR A 1 82 ? -5.370 2.329 4.137 1.00 69.81 82 TYR A N 1
ATOM 647 C CA . TYR A 1 82 ? -4.871 3.251 5.155 1.00 69.81 82 TYR A CA 1
ATOM 648 C C . TYR A 1 82 ? -3.441 3.728 4.875 1.00 69.81 82 TYR A C 1
ATOM 650 O O . TYR A 1 82 ? -3.188 4.923 4.788 1.00 69.81 82 TYR A O 1
ATOM 658 N N . GLU A 1 83 ? -2.506 2.801 4.665 1.00 72.81 83 GLU A N 1
ATOM 659 C CA . GLU A 1 83 ? -1.098 3.111 4.369 1.00 72.81 83 GLU A CA 1
ATOM 660 C C . GLU A 1 83 ? -0.922 3.805 3.000 1.00 72.81 83 GLU A C 1
ATOM 662 O O . GLU A 1 83 ? 0.099 4.445 2.739 1.00 72.81 83 GLU A O 1
ATOM 667 N N . LYS A 1 84 ? -1.922 3.714 2.108 1.00 77.25 84 LYS A N 1
ATOM 668 C CA . LYS A 1 84 ? -1.958 4.510 0.873 1.00 77.25 84 LYS A CA 1
ATOM 669 C C . LYS A 1 84 ? -2.313 5.978 1.123 1.00 77.25 84 LYS A C 1
ATOM 671 O O . LYS A 1 84 ? -1.919 6.843 0.336 1.00 77.25 84 LYS A O 1
ATOM 676 N N . GLN A 1 85 ? -3.057 6.250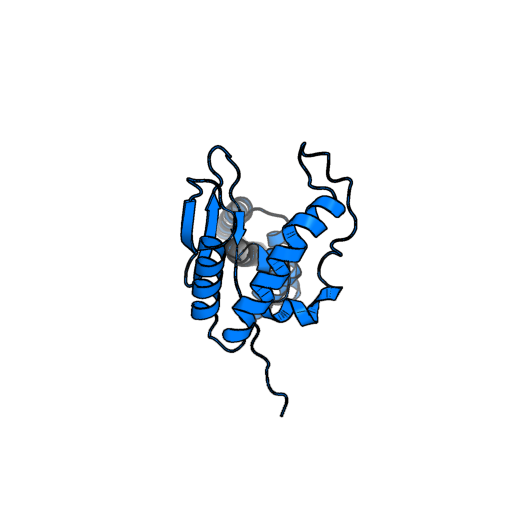 2.187 1.00 74.75 85 GLN A N 1
ATOM 677 C CA . GLN A 1 85 ? -3.553 7.576 2.535 1.00 74.75 85 GLN A CA 1
ATOM 678 C C . GLN A 1 85 ? -2.645 8.278 3.549 1.00 74.75 85 GLN A C 1
ATOM 680 O O . GLN A 1 85 ? -2.386 9.473 3.420 1.00 74.75 85 GLN A O 1
ATOM 685 N N . TYR A 1 86 ? -2.100 7.528 4.503 1.00 74.06 86 TYR A N 1
ATOM 686 C CA . TYR A 1 86 ? -1.315 8.049 5.613 1.00 74.06 86 TYR A CA 1
ATOM 687 C C . TYR A 1 86 ? 0.083 7.443 5.639 1.00 74.06 86 TYR A C 1
ATOM 689 O O . TYR A 1 86 ? 0.283 6.256 5.396 1.00 74.06 86 TYR A O 1
ATOM 697 N N . SER A 1 87 ? 1.074 8.277 5.954 1.00 72.94 87 SER A N 1
ATOM 698 C CA . SER A 1 87 ? 2.478 7.862 6.065 1.00 72.94 87 SER A CA 1
ATOM 699 C C . SER A 1 87 ? 2.859 7.336 7.454 1.00 72.94 87 SER A C 1
ATOM 701 O O . SER A 1 87 ? 4.043 7.169 7.729 1.00 72.94 87 SER A O 1
ATOM 703 N N . PHE A 1 88 ? 1.880 7.150 8.333 1.00 70.50 88 PHE A N 1
ATOM 704 C CA . PHE A 1 88 ? 2.023 6.652 9.700 1.00 70.50 88 PHE A CA 1
ATOM 705 C C . PHE A 1 88 ? 1.088 5.459 9.889 1.00 70.50 88 PHE A C 1
ATOM 707 O O . PHE A 1 88 ? 0.198 5.233 9.070 1.00 70.50 88 PHE A O 1
ATOM 714 N N . ARG A 1 89 ? 1.298 4.663 10.935 1.00 66.12 89 ARG A N 1
ATOM 715 C CA . ARG A 1 89 ? 0.454 3.505 11.257 1.00 66.12 89 ARG A CA 1
ATOM 716 C C . ARG A 1 89 ? -0.829 3.942 11.964 1.00 66.12 89 ARG A C 1
ATOM 718 O O . ARG A 1 89 ? -0.809 4.944 12.671 1.00 66.12 89 ARG A O 1
ATOM 725 N N . PRO A 1 90 ? -1.922 3.159 11.895 1.00 62.81 90 PRO A N 1
ATOM 726 C CA . PRO A 1 90 ? -3.139 3.452 12.656 1.00 62.81 90 PRO A CA 1
ATOM 727 C C . PRO A 1 90 ? -2.909 3.631 14.165 1.00 62.81 90 PRO A C 1
ATOM 729 O O . PRO A 1 90 ? -3.586 4.431 14.801 1.00 62.81 90 PRO A O 1
ATOM 732 N N . SER A 1 91 ? -1.925 2.934 14.741 1.00 62.72 91 SER A N 1
ATOM 733 C CA . SER A 1 91 ? -1.547 3.074 16.155 1.00 62.72 91 SER A CA 1
ATOM 734 C C . SER A 1 91 ? -0.907 4.424 16.492 1.00 62.72 91 SER A C 1
ATOM 736 O O . SER A 1 91 ? -0.955 4.848 17.637 1.00 62.72 91 SER A O 1
ATOM 738 N N . GLU A 1 92 ? -0.317 5.099 15.506 1.00 64.19 92 GLU A N 1
ATOM 739 C CA . GLU A 1 92 ? 0.379 6.385 15.652 1.00 64.19 92 GLU A CA 1
ATOM 740 C C . GLU A 1 92 ? -0.575 7.568 15.398 1.00 64.19 92 GLU A C 1
ATOM 742 O O . GLU A 1 92 ? -0.176 8.728 15.461 1.00 64.19 92 GLU A O 1
ATOM 747 N N . THR A 1 93 ? -1.853 7.298 15.106 1.00 68.88 93 THR A N 1
ATOM 748 C CA . THR A 1 93 ? -2.859 8.314 14.757 1.00 68.88 93 THR A CA 1
ATOM 749 C C . THR A 1 93 ? -3.003 9.395 15.824 1.00 68.88 93 THR A C 1
ATOM 751 O O . THR A 1 93 ? -3.119 10.567 15.479 1.00 68.88 93 THR A O 1
ATOM 754 N N . GLY A 1 94 ? -2.942 9.030 17.111 1.00 61.12 94 GLY A N 1
ATOM 755 C CA . GLY A 1 94 ? -3.044 9.988 18.219 1.00 61.12 94 GLY A CA 1
ATOM 756 C C . GLY A 1 94 ? -1.918 11.028 18.236 1.00 61.12 94 GLY A C 1
ATOM 757 O O . GLY A 1 94 ? -2.146 12.170 18.619 1.00 61.12 94 GLY A O 1
ATOM 758 N N . GLU A 1 95 ? -0.731 10.661 17.754 1.00 67.31 95 GLU A N 1
ATOM 759 C CA . GLU A 1 95 ? 0.443 11.540 17.660 1.00 67.31 95 GLU A CA 1
ATOM 760 C C . GLU A 1 95 ? 0.484 12.343 16.350 1.00 67.31 95 GLU A C 1
ATOM 762 O O . GLU A 1 95 ? 1.306 13.241 16.195 1.00 67.31 95 GLU A O 1
ATOM 767 N N . ASN A 1 96 ? -0.383 12.011 15.387 1.00 67.62 96 ASN A N 1
ATOM 768 C CA . ASN A 1 96 ? -0.394 12.573 14.034 1.00 67.62 96 ASN A CA 1
ATOM 769 C C . ASN A 1 96 ? -1.762 13.184 13.674 1.00 67.62 96 ASN A C 1
ATOM 771 O O . ASN A 1 96 ? -2.127 13.241 12.497 1.00 67.62 96 ASN A O 1
ATOM 775 N N . ILE A 1 97 ? -2.531 13.626 14.677 1.00 67.75 97 ILE A N 1
ATOM 776 C CA . ILE A 1 97 ? -3.871 14.215 14.501 1.00 67.75 97 ILE A CA 1
ATOM 777 C C . ILE A 1 97 ? -3.835 15.421 13.552 1.00 67.75 97 ILE A C 1
ATOM 779 O O . ILE A 1 97 ? -4.752 15.608 12.760 1.00 67.75 97 ILE A O 1
ATOM 783 N N . ASP A 1 98 ? -2.761 16.207 13.588 1.00 73.00 98 ASP A N 1
ATOM 784 C CA . ASP A 1 98 ? -2.520 17.365 12.720 1.00 73.00 98 ASP A CA 1
ATOM 785 C C . ASP A 1 98 ? -2.347 17.000 11.235 1.00 73.00 98 ASP A C 1
ATOM 787 O O . ASP A 1 98 ? -2.572 17.834 10.359 1.00 73.00 98 ASP A O 1
ATOM 791 N N . LYS A 1 99 ? -1.945 15.756 10.949 1.00 67.94 99 LYS A N 1
ATOM 792 C CA . LYS A 1 99 ? -1.733 15.226 9.591 1.00 67.94 99 LYS A CA 1
ATOM 793 C C . LYS A 1 99 ? -2.954 14.502 9.044 1.00 67.94 99 LYS A C 1
ATOM 795 O O . LYS A 1 99 ? -2.963 14.144 7.863 1.00 67.94 99 LYS A O 1
ATOM 800 N N . LEU A 1 100 ? -3.954 14.243 9.884 1.00 63.81 100 LEU A N 1
ATOM 801 C CA . LEU A 1 100 ? -5.252 13.811 9.397 1.00 63.81 100 LEU A CA 1
ATOM 802 C C . LEU A 1 100 ? -5.900 14.992 8.667 1.00 63.81 100 LEU A C 1
ATOM 804 O O . LEU A 1 100 ? -5.774 16.130 9.127 1.00 63.81 100 LEU A O 1
ATOM 808 N N . PRO A 1 101 ? -6.599 14.760 7.542 1.00 60.69 101 PRO A N 1
ATOM 809 C CA . PRO A 1 101 ? -7.486 15.780 7.011 1.00 60.69 101 PRO A CA 1
ATOM 810 C C . PRO A 1 101 ? -8.399 16.229 8.153 1.00 60.69 101 PRO A C 1
ATOM 812 O O . PRO A 1 101 ? -8.972 15.389 8.853 1.00 60.69 101 PRO A O 1
ATOM 815 N N . GLN A 1 102 ? -8.478 17.541 8.389 1.00 50.53 102 GLN A N 1
ATOM 816 C CA . GLN A 1 102 ? -9.410 18.073 9.374 1.00 50.53 102 GLN A CA 1
ATOM 817 C C . GLN A 1 102 ? -10.789 17.529 9.001 1.00 50.53 102 GLN A C 1
ATOM 819 O O . GLN A 1 102 ? -11.270 17.780 7.900 1.00 50.53 102 GLN A O 1
ATOM 824 N N . LEU A 1 103 ? -11.427 16.776 9.899 1.00 45.12 103 LEU A N 1
ATOM 825 C CA . LEU A 1 103 ? -12.788 16.239 9.731 1.00 45.12 103 LEU A CA 1
ATOM 826 C C . LEU A 1 103 ? -13.866 17.347 9.646 1.00 45.12 103 LEU A C 1
ATOM 828 O O . LEU A 1 103 ? -15.042 17.096 9.880 1.00 45.12 103 LEU A O 1
ATOM 832 N N . LEU A 1 104 ? -13.462 18.587 9.372 1.00 40.28 104 LEU A N 1
ATOM 833 C CA . LEU A 1 104 ? -14.257 19.799 9.429 1.00 40.28 104 LEU A CA 1
ATOM 834 C C . LEU A 1 104 ? -13.855 20.747 8.295 1.00 40.28 104 LEU A C 1
ATOM 836 O O . LEU A 1 104 ? -13.463 21.882 8.525 1.00 40.28 104 LEU A O 1
ATOM 840 N N . GLU A 1 105 ? -14.038 20.299 7.065 1.00 39.72 105 GLU A N 1
ATOM 841 C CA . GLU A 1 105 ? -14.990 21.021 6.232 1.00 39.72 105 GLU A CA 1
ATOM 842 C C . GLU A 1 105 ? -16.109 20.019 5.967 1.00 39.72 105 GLU A C 1
ATOM 844 O O . GLU A 1 105 ? -15.927 19.029 5.261 1.00 39.72 105 GLU A O 1
ATOM 849 N N . LEU A 1 106 ? -17.247 20.222 6.642 1.00 39.19 106 LEU A N 1
ATOM 850 C CA . LEU A 1 106 ? -18.527 19.743 6.141 1.00 39.19 106 LEU A CA 1
ATOM 851 C C . LEU A 1 106 ? -18.714 20.419 4.778 1.00 39.19 106 LEU A C 1
ATOM 853 O O . LEU A 1 106 ? -19.405 21.431 4.683 1.00 39.19 106 LEU A O 1
ATOM 857 N N . ASP A 1 107 ? -18.067 19.891 3.741 1.00 29.84 107 ASP A N 1
ATOM 858 C CA . ASP A 1 107 ? -18.642 19.972 2.410 1.00 29.84 107 ASP A CA 1
ATOM 859 C C . ASP A 1 107 ? -20.049 19.435 2.595 1.00 29.84 107 ASP A C 1
ATOM 861 O O . ASP A 1 107 ? -20.215 18.350 3.168 1.00 29.84 107 ASP A O 1
ATOM 865 N N . GLU A 1 108 ? -21.022 20.288 2.271 1.00 37.44 108 GLU A N 1
ATOM 866 C CA . GLU A 1 108 ? -22.452 20.040 2.359 1.00 37.44 108 GLU A CA 1
ATOM 867 C C . GLU A 1 108 ? -22.677 18.549 2.159 1.00 37.44 108 GLU A C 1
ATOM 869 O O . GLU A 1 108 ? -22.484 18.040 1.056 1.00 37.44 108 GLU A O 1
ATOM 874 N N . MET A 1 109 ? -22.940 17.828 3.261 1.00 34.56 109 MET A N 1
ATOM 875 C CA . MET A 1 109 ? -23.275 16.415 3.199 1.00 34.56 109 MET A CA 1
ATOM 876 C C . MET A 1 109 ? -24.546 16.385 2.382 1.00 34.56 109 MET A C 1
ATOM 878 O O . MET A 1 109 ? -25.636 16.654 2.896 1.00 34.56 109 MET A O 1
ATOM 882 N N . ASP A 1 110 ? -24.343 16.176 1.089 1.00 33.47 110 ASP A N 1
ATOM 883 C CA . ASP A 1 110 ? -25.346 16.275 0.067 1.00 33.47 110 ASP A CA 1
ATOM 884 C C . ASP A 1 110 ? -26.449 15.349 0.528 1.00 33.47 110 ASP A C 1
ATOM 886 O O . ASP A 1 110 ? -26.205 14.168 0.774 1.00 33.47 110 ASP A O 1
ATOM 890 N N . SER A 1 111 ? -27.586 15.962 0.844 1.00 36.78 111 SER A N 1
ATOM 891 C CA . SER A 1 111 ? -28.606 15.432 1.737 1.00 36.78 111 SER A CA 1
ATOM 892 C C . SER A 1 111 ? -28.972 13.985 1.402 1.00 36.78 111 SER A C 1
ATOM 894 O O . SER A 1 111 ? -29.913 13.704 0.658 1.00 36.78 111 SER A O 1
ATOM 896 N N . VAL A 1 112 ? -28.255 13.030 1.997 1.00 38.09 112 VAL A N 1
ATOM 897 C CA . VAL A 1 112 ? -28.706 11.651 2.066 1.00 38.09 112 VAL A CA 1
ATOM 898 C C . VAL A 1 112 ? -29.917 11.734 2.974 1.00 38.09 112 VAL A C 1
ATOM 900 O O . VAL A 1 112 ? -29.793 11.946 4.181 1.00 38.09 112 VAL A O 1
ATOM 903 N N . ARG A 1 113 ? -31.103 11.703 2.358 1.00 39.94 113 ARG A N 1
ATOM 904 C CA . ARG A 1 113 ? -32.405 11.671 3.029 1.00 39.94 113 ARG A CA 1
ATOM 905 C C . ARG A 1 113 ? -32.324 10.725 4.230 1.00 39.94 113 ARG A C 1
ATOM 907 O O . ARG A 1 113 ? -32.364 9.513 4.045 1.00 39.94 113 ARG A O 1
ATOM 914 N N . GLY A 1 114 ? -32.216 11.278 5.439 1.00 45.75 114 GLY A N 1
ATOM 915 C CA . GLY A 1 114 ? -32.167 10.498 6.679 1.00 45.75 114 GLY A CA 1
ATOM 916 C C . GLY A 1 114 ? -30.979 10.747 7.613 1.00 45.75 114 GLY A C 1
ATOM 917 O O . GLY A 1 114 ? -30.801 9.965 8.541 1.00 45.75 114 GLY A O 1
ATOM 918 N N . GLY A 1 115 ? -30.168 11.792 7.414 1.00 44.12 115 GLY A N 1
ATOM 919 C CA . GLY A 1 115 ? -29.194 12.209 8.430 1.00 44.12 115 GLY A CA 1
ATOM 920 C C . GLY A 1 115 ? -29.885 12.607 9.742 1.00 44.12 115 GLY A C 1
ATOM 921 O O . GLY A 1 115 ? -30.766 13.464 9.730 1.00 44.12 115 GLY A O 1
ATOM 922 N N . LEU A 1 116 ? -29.493 11.984 10.859 1.00 50.84 116 LEU A N 1
ATOM 923 C CA . LEU A 1 116 ? -29.955 12.372 12.195 1.00 50.84 116 LEU A CA 1
ATOM 924 C C . LEU A 1 116 ? -29.430 13.775 12.528 1.00 50.84 116 LEU A C 1
ATOM 926 O O . LEU A 1 116 ? -28.242 14.062 12.364 1.00 50.84 116 LEU A O 1
ATOM 930 N N . SER A 1 117 ? -30.304 14.644 13.021 1.00 61.22 117 SER A N 1
ATOM 931 C CA . SER A 1 117 ? -29.937 15.945 13.575 1.00 61.22 117 SER A CA 1
ATOM 932 C C . SER A 1 117 ? -28.978 15.798 14.764 1.00 61.22 117 SER A C 1
ATOM 934 O O . SER A 1 117 ? -28.917 14.763 15.427 1.00 61.22 117 SER A O 1
ATOM 936 N N . LEU A 1 118 ? -28.230 16.859 15.083 1.00 56.59 118 LEU A N 1
ATOM 937 C CA . LEU A 1 118 ? -27.327 16.882 16.243 1.00 56.59 118 LEU A CA 1
ATOM 938 C C . LEU A 1 118 ? -28.061 16.553 17.557 1.00 56.59 118 LEU A C 1
ATOM 940 O O . LEU A 1 118 ? -27.485 15.946 18.462 1.00 56.59 118 LEU A O 1
ATOM 944 N N . GLU A 1 119 ? -29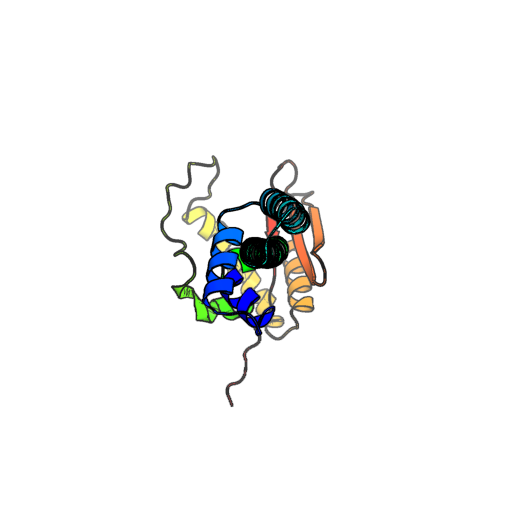.321 16.967 17.662 1.00 64.19 119 GLU A N 1
ATOM 945 C CA . GLU A 1 119 ? -30.197 16.687 18.797 1.00 64.19 119 GLU A CA 1
ATOM 946 C C . GLU A 1 119 ? -30.577 15.206 18.841 1.00 64.19 119 GLU A C 1
ATOM 948 O O . GLU A 1 119 ? -30.342 14.570 19.865 1.00 64.19 119 GLU A O 1
ATOM 953 N N . GLU A 1 120 ? -31.001 14.613 17.721 1.00 58.03 120 GLU A N 1
ATOM 954 C CA . GLU A 1 120 ? -31.276 13.171 17.628 1.00 58.03 120 GLU A CA 1
ATOM 955 C C . GLU A 1 120 ? -30.028 12.327 17.919 1.00 58.03 120 GLU A C 1
ATOM 957 O O . GLU A 1 120 ? -30.095 11.342 18.655 1.00 58.03 120 GLU A O 1
ATOM 962 N N . VAL A 1 121 ? -28.856 12.732 17.420 1.00 57.91 121 VAL A N 1
ATOM 963 C CA . VAL A 1 121 ? -27.587 12.074 17.755 1.00 57.91 121 VAL A CA 1
ATOM 964 C C . VAL A 1 121 ? -27.318 12.177 19.256 1.00 57.91 121 VAL A C 1
ATOM 966 O O . VAL A 1 121 ? -26.944 11.189 19.877 1.00 57.91 121 VAL A O 1
ATOM 969 N N . ARG A 1 122 ? -27.522 13.329 19.897 1.00 63.56 122 ARG A N 1
ATOM 970 C CA . ARG A 1 122 ? -27.291 13.465 21.347 1.00 63.56 122 ARG A CA 1
ATOM 971 C C . ARG A 1 122 ? -28.287 12.663 22.179 1.00 63.56 122 ARG A C 1
ATOM 973 O O . ARG A 1 122 ? -27.870 12.044 23.157 1.00 63.56 122 ARG A O 1
ATOM 980 N N . GLU A 1 123 ? -29.557 12.655 21.796 1.00 67.31 123 GLU A N 1
ATOM 981 C CA . GLU A 1 123 ? -30.618 11.937 22.503 1.00 67.31 123 GLU A CA 1
ATOM 982 C C . GLU A 1 123 ? -30.499 10.419 22.345 1.00 67.31 123 GLU A C 1
ATOM 984 O O . GLU A 1 123 ? -30.704 9.687 23.313 1.00 67.31 123 GLU A O 1
ATOM 989 N N . VAL A 1 124 ? -30.102 9.935 21.164 1.00 63.56 124 VAL A N 1
ATOM 990 C CA . VAL A 1 124 ? -29.971 8.498 20.881 1.00 63.56 124 VAL A CA 1
ATOM 991 C C . VAL A 1 124 ? -28.573 7.985 21.229 1.00 63.56 124 VAL A C 1
ATOM 993 O O . VAL A 1 124 ? -28.430 7.021 21.984 1.00 63.56 124 V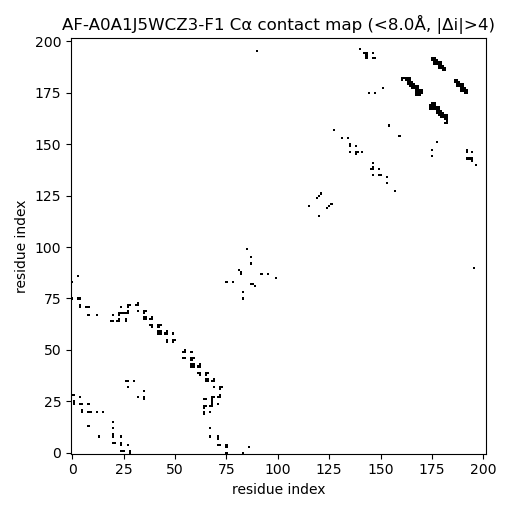AL A O 1
ATOM 996 N N . TYR A 1 125 ? -27.523 8.631 20.720 1.00 64.69 125 TYR A N 1
ATOM 997 C CA . TYR A 1 125 ? -26.138 8.169 20.855 1.00 64.69 125 TYR A CA 1
ATOM 998 C C . TYR A 1 125 ? -25.510 8.543 22.199 1.00 64.69 125 TYR A C 1
ATOM 1000 O O . TYR A 1 125 ? -24.689 7.792 22.717 1.00 64.69 125 TYR A O 1
ATOM 1008 N N . GLY A 1 126 ? -25.897 9.666 22.812 1.00 70.12 126 GLY A N 1
ATOM 1009 C CA . GLY A 1 126 ? -25.358 10.098 24.108 1.00 70.12 126 GLY A CA 1
ATOM 1010 C C . GLY A 1 126 ? -25.556 9.059 25.224 1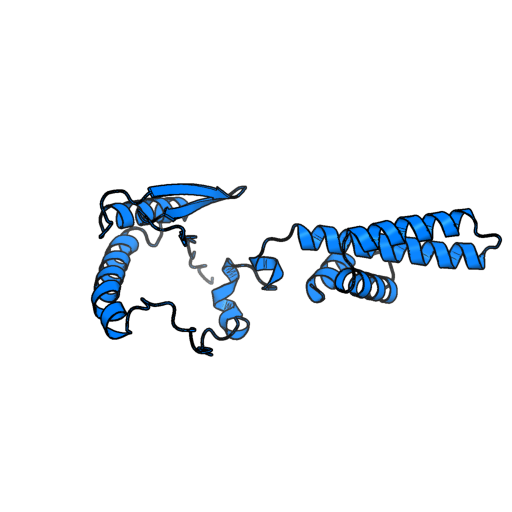.00 70.12 126 GLY A C 1
ATOM 1011 O O . GLY A 1 126 ? -24.573 8.635 25.846 1.00 70.12 126 GLY A O 1
ATOM 1012 N N . PRO A 1 127 ? -26.792 8.580 25.462 1.00 73.31 127 PRO A N 1
ATOM 1013 C CA . PRO A 1 127 ? -27.055 7.505 26.416 1.00 73.31 127 PRO A CA 1
ATOM 1014 C C . PRO A 1 127 ? -26.355 6.193 26.051 1.00 73.31 127 PRO A C 1
ATOM 1016 O O . PRO A 1 127 ? -25.919 5.463 26.940 1.00 73.31 127 PRO A O 1
ATOM 1019 N N . TRP A 1 128 ? -26.233 5.905 24.754 1.00 69.38 128 TRP A N 1
ATOM 1020 C CA . TRP A 1 128 ? -25.578 4.707 24.233 1.00 69.38 128 TRP A CA 1
ATOM 1021 C C . TRP A 1 128 ? -24.080 4.707 24.539 1.00 69.38 128 TRP A C 1
ATOM 1023 O O . TRP A 1 128 ? -23.575 3.780 25.171 1.00 69.38 128 TRP A O 1
ATOM 1033 N N . LYS A 1 129 ? -23.397 5.804 24.195 1.00 71.94 129 LYS A N 1
ATOM 1034 C CA . LYS A 1 129 ? -21.984 6.043 24.492 1.00 71.94 129 LYS A CA 1
ATOM 1035 C C . LYS A 1 129 ? -21.719 5.956 25.988 1.00 71.94 129 LYS A C 1
ATOM 1037 O O . LYS A 1 129 ? -20.789 5.275 26.393 1.00 71.94 129 LYS A O 1
ATOM 1042 N N . LYS A 1 130 ? -22.552 6.585 26.823 1.00 77.50 130 LYS A N 1
ATOM 1043 C CA . LYS A 1 130 ? -22.381 6.529 28.282 1.00 77.50 130 LYS A CA 1
ATOM 1044 C C . LYS A 1 130 ? -22.433 5.091 28.810 1.00 77.50 130 LYS A C 1
ATOM 1046 O O . LYS A 1 130 ? -21.588 4.706 29.611 1.00 77.50 130 LYS A O 1
ATOM 1051 N N . LYS A 1 131 ? -23.393 4.287 28.343 1.00 78.69 131 LYS A N 1
ATOM 1052 C CA . LYS A 1 131 ? -23.517 2.877 28.744 1.00 78.69 131 LYS A CA 1
ATOM 1053 C C . LYS A 1 131 ? -22.374 2.022 28.211 1.00 78.69 131 LYS A C 1
ATOM 1055 O O . LYS A 1 131 ? -21.915 1.130 28.920 1.00 78.69 131 LYS A O 1
ATOM 1060 N N . TYR A 1 132 ? -21.902 2.305 26.999 1.00 78.50 132 TYR A N 1
ATOM 1061 C CA . TYR A 1 132 ? -20.716 1.660 26.454 1.00 78.50 132 TYR A CA 1
ATOM 1062 C C . TYR A 1 132 ? -19.470 1.985 27.283 1.00 78.50 132 TYR A C 1
ATOM 1064 O O . TYR A 1 132 ? -18.780 1.068 27.713 1.00 78.50 132 TYR A O 1
ATOM 1072 N N . ASP A 1 133 ? -19.227 3.263 27.576 1.00 78.44 133 ASP A N 1
ATOM 1073 C CA . ASP A 1 133 ? -18.094 3.719 28.384 1.00 78.44 133 ASP A CA 1
ATOM 1074 C C . ASP A 1 133 ? -18.120 3.068 29.782 1.00 78.44 133 ASP A C 1
ATOM 1076 O O . ASP A 1 133 ? -17.103 2.583 30.274 1.00 78.44 133 ASP A O 1
ATOM 1080 N N . GLU A 1 134 ? -19.294 2.987 30.418 1.00 82.62 134 GLU A N 1
ATOM 1081 C CA . GLU A 1 134 ? -19.481 2.286 31.697 1.00 82.62 134 GLU A CA 1
ATOM 1082 C C . GLU A 1 134 ? -19.214 0.774 31.597 1.00 82.62 134 GLU A C 1
ATOM 1084 O O . GLU A 1 134 ? -18.657 0.177 32.524 1.00 82.62 134 GLU A O 1
ATOM 1089 N N . PHE A 1 135 ? -19.606 0.149 30.485 1.00 79.00 135 PHE A N 1
ATOM 1090 C CA . PHE A 1 135 ? -19.411 -1.276 30.240 1.00 79.00 135 PHE A CA 1
ATOM 1091 C C . PHE A 1 135 ? -17.942 -1.614 29.955 1.00 79.00 135 PHE A C 1
ATOM 1093 O O . PHE A 1 135 ? -17.392 -2.527 30.576 1.00 79.00 135 PHE A O 1
ATOM 1100 N N . ILE A 1 136 ? -17.293 -0.869 29.055 1.00 77.38 136 ILE A N 1
ATOM 1101 C CA . ILE A 1 136 ? -15.926 -1.139 28.603 1.00 77.38 136 ILE A CA 1
ATOM 1102 C C . ILE A 1 136 ? -14.880 -0.750 29.645 1.00 77.38 136 ILE A C 1
ATOM 1104 O O . ILE A 1 136 ? -13.831 -1.378 29.691 1.00 77.38 136 ILE A O 1
ATOM 1108 N N . ARG A 1 137 ? -15.180 0.186 30.558 1.00 78.62 137 ARG A N 1
ATOM 1109 C CA . ARG A 1 137 ? -14.305 0.528 31.698 1.00 78.62 137 ARG A CA 1
ATOM 1110 C C . ARG A 1 137 ? -13.881 -0.675 32.539 1.00 78.62 137 ARG A C 1
ATOM 1112 O O . ARG A 1 137 ? -12.804 -0.672 33.119 1.00 78.62 137 ARG A O 1
ATOM 1119 N N . ARG A 1 138 ? -14.704 -1.726 32.600 1.00 79.25 138 ARG A N 1
ATOM 1120 C CA . ARG A 1 138 ? -14.372 -2.977 33.312 1.00 79.25 138 ARG A CA 1
ATOM 1121 C C . ARG A 1 138 ? -13.340 -3.839 32.579 1.00 79.25 138 ARG A C 1
ATOM 1123 O O . ARG A 1 138 ? -12.870 -4.823 33.135 1.00 79.25 138 ARG A O 1
ATOM 1130 N N . TYR A 1 139 ? -13.034 -3.479 31.339 1.00 76.56 139 TYR A N 1
ATOM 1131 C CA . TYR A 1 139 ? -12.181 -4.196 30.399 1.00 76.56 139 TYR A CA 1
ATOM 1132 C C . TYR A 1 139 ? -11.175 -3.247 29.725 1.00 76.56 139 TYR A C 1
ATOM 1134 O O . TYR A 1 139 ? -10.631 -3.578 28.675 1.00 76.56 139 TYR A O 1
ATOM 1142 N N . GLU A 1 140 ? -10.932 -2.065 30.305 1.00 73.00 140 GLU A N 1
ATOM 1143 C CA . GLU A 1 140 ? -10.056 -1.033 29.728 1.00 73.00 140 GLU A CA 1
ATOM 1144 C C . GLU A 1 140 ? -8.621 -1.553 29.537 1.00 73.00 140 GLU A C 1
ATOM 1146 O O . GLU A 1 140 ? -7.978 -1.251 28.537 1.00 73.00 140 GLU A O 1
ATOM 1151 N N . GLU A 1 141 ? -8.163 -2.421 30.441 1.00 75.31 141 GLU A N 1
ATOM 1152 C CA . GLU A 1 141 ? -6.848 -3.076 30.388 1.00 75.31 141 GLU A CA 1
ATOM 1153 C C . GLU A 1 141 ? -6.869 -4.441 29.678 1.00 75.31 141 GLU A C 1
ATOM 1155 O O . GLU A 1 141 ? -5.840 -5.109 29.563 1.00 75.31 141 GLU A O 1
ATOM 1160 N N . ALA A 1 142 ? -8.036 -4.896 29.216 1.00 74.06 142 ALA A N 1
ATOM 1161 C CA . ALA A 1 142 ? -8.148 -6.193 28.568 1.00 74.06 142 ALA A CA 1
ATOM 1162 C C . ALA A 1 142 ? -7.436 -6.183 27.200 1.00 74.06 142 ALA A C 1
ATOM 1164 O O . ALA A 1 142 ? -7.448 -5.164 26.505 1.00 74.06 142 ALA A O 1
ATOM 1165 N N . PRO A 1 143 ? -6.855 -7.314 26.757 1.00 71.12 143 PRO A N 1
ATOM 1166 C CA . PRO A 1 143 ? -6.271 -7.413 25.425 1.00 71.12 143 PRO A CA 1
ATOM 1167 C C . PRO A 1 143 ? -7.286 -7.053 24.333 1.00 71.12 143 PRO A C 1
ATOM 1169 O O . PRO A 1 143 ? -8.475 -7.338 24.472 1.00 71.12 143 PRO A O 1
ATOM 1172 N N . GLU A 1 144 ? -6.816 -6.527 23.199 1.00 67.81 144 GLU A N 1
ATOM 1173 C CA . GLU A 1 144 ? -7.666 -6.111 22.063 1.00 67.81 144 GLU A CA 1
ATOM 1174 C C . GLU A 1 144 ? -8.731 -7.151 21.681 1.00 67.81 144 GLU A C 1
ATOM 1176 O O . GLU A 1 144 ? -9.898 -6.824 21.482 1.00 67.81 144 GLU A O 1
ATOM 1181 N N . LYS A 1 145 ? -8.351 -8.432 21.656 1.00 66.94 145 LYS A N 1
ATOM 1182 C CA . LYS A 1 145 ? -9.259 -9.543 21.347 1.00 66.94 145 LYS A CA 1
ATOM 1183 C C . LYS A 1 145 ? -10.419 -9.661 22.343 1.00 66.94 145 LYS A C 1
ATOM 1185 O O . LYS A 1 145 ? -11.528 -10.041 21.969 1.00 66.94 145 LYS A O 1
ATOM 1190 N N . GLU A 1 146 ? -10.159 -9.394 23.616 1.00 72.88 146 GLU A N 1
ATOM 1191 C CA . GLU A 1 146 ? -11.187 -9.399 24.648 1.00 72.88 146 GLU A CA 1
ATOM 1192 C C . GLU A 1 146 ? -12.064 -8.153 24.534 1.00 72.88 146 GLU A C 1
ATOM 1194 O O . GLU A 1 146 ? -13.284 -8.288 24.538 1.00 72.88 146 GLU A O 1
ATOM 1199 N N . GLN A 1 147 ? -11.484 -6.972 24.303 1.00 73.19 147 GLN A N 1
ATOM 1200 C CA . GLN A 1 147 ? -12.255 -5.749 24.048 1.00 73.19 147 GLN A CA 1
ATOM 1201 C C . GLN A 1 147 ? -13.186 -5.895 22.834 1.00 73.19 147 GLN A C 1
ATOM 1203 O O . GLN A 1 147 ? -14.358 -5.533 22.913 1.00 73.19 147 GLN A O 1
ATOM 1208 N N . GLN A 1 148 ? -12.716 -6.522 21.753 1.00 70.56 148 GLN A N 1
ATOM 1209 C CA . GLN A 1 148 ? -13.521 -6.867 20.576 1.00 70.56 148 GLN A CA 1
ATOM 1210 C C . GLN A 1 148 ? -14.711 -7.767 20.924 1.00 70.56 148 GLN A C 1
ATOM 1212 O O . GLN A 1 148 ? -15.846 -7.491 20.532 1.00 70.56 148 GLN A O 1
ATOM 1217 N N . ALA A 1 149 ? -14.473 -8.837 21.688 1.00 71.19 149 ALA A N 1
ATOM 1218 C CA . ALA A 1 149 ? -15.533 -9.742 22.124 1.00 71.19 149 ALA A CA 1
ATOM 1219 C C . ALA A 1 149 ? -16.547 -9.038 23.040 1.00 71.19 149 ALA A C 1
ATOM 1221 O O . ALA A 1 149 ? -17.749 -9.277 22.938 1.00 71.19 149 ALA A O 1
ATOM 1222 N N . LYS A 1 150 ? -16.076 -8.146 23.916 1.00 76.56 150 LYS A N 1
ATOM 1223 C CA . LYS A 1 150 ? -16.922 -7.370 24.828 1.00 76.56 150 LYS A CA 1
ATOM 1224 C C . LYS A 1 150 ? -17.750 -6.334 24.087 1.00 76.56 150 LYS A C 1
ATOM 1226 O O . LYS A 1 150 ? -18.940 -6.230 24.359 1.00 76.56 150 LYS A O 1
ATOM 1231 N N . PHE A 1 151 ? -17.176 -5.631 23.117 1.00 74.81 151 PHE A N 1
ATOM 1232 C CA . PHE A 1 151 ? -17.934 -4.730 22.256 1.00 74.81 151 PHE A CA 1
ATOM 1233 C C . PHE A 1 151 ? -19.016 -5.485 21.482 1.00 74.81 151 PHE A C 1
ATOM 1235 O O . PHE A 1 151 ? -20.166 -5.068 21.496 1.00 74.81 151 PHE A O 1
ATOM 1242 N N . PHE A 1 152 ? -18.695 -6.642 20.893 1.00 71.69 152 PHE A N 1
ATOM 1243 C CA . PHE A 1 152 ? -19.697 -7.482 20.233 1.00 71.69 152 PHE A CA 1
ATOM 1244 C C . PHE A 1 152 ? -20.852 -7.856 21.177 1.00 71.69 152 PHE A C 1
ATOM 1246 O O . PHE A 1 152 ? -22.014 -7.692 20.817 1.00 71.69 152 PHE A O 1
ATOM 1253 N N . GLN A 1 153 ? -20.546 -8.278 22.409 1.00 73.00 153 GLN A N 1
ATOM 1254 C CA . GLN A 1 153 ? -21.564 -8.545 23.434 1.00 73.00 153 GLN A CA 1
ATOM 1255 C C . GLN A 1 153 ? -22.373 -7.293 23.783 1.00 73.00 153 GLN A C 1
ATOM 1257 O O . GLN A 1 153 ? -23.588 -7.363 23.917 1.00 73.00 153 GLN A O 1
ATOM 1262 N N . PHE A 1 154 ? -21.729 -6.134 23.921 1.00 76.00 154 PHE A N 1
ATOM 1263 C CA . PHE A 1 154 ? -22.425 -4.875 24.176 1.00 76.00 154 PHE A CA 1
ATOM 1264 C C . PHE A 1 154 ? -23.431 -4.559 23.063 1.00 76.00 154 PHE A C 1
ATOM 1266 O O . PHE A 1 154 ? -24.580 -4.229 23.355 1.00 76.00 154 PHE A O 1
ATOM 1273 N N . LEU A 1 155 ? -23.024 -4.738 21.803 1.00 71.25 155 LEU A N 1
ATOM 1274 C CA . LEU A 1 155 ? -23.909 -4.596 20.656 1.00 71.25 155 LEU A CA 1
ATOM 1275 C C . LEU A 1 155 ? -25.101 -5.572 20.741 1.00 71.25 155 LEU A C 1
ATOM 1277 O O . LEU A 1 155 ? -26.221 -5.186 20.405 1.00 71.25 155 LEU A O 1
ATOM 1281 N N . GLU A 1 156 ? -24.910 -6.814 21.209 1.00 67.06 156 GLU A N 1
ATOM 1282 C CA . GLU A 1 156 ? -26.011 -7.773 21.439 1.00 67.06 156 GLU A CA 1
ATOM 1283 C C . GLU A 1 156 ? -27.089 -7.249 22.388 1.00 67.06 156 GLU A C 1
ATOM 1285 O O . GLU A 1 156 ? -28.273 -7.467 22.138 1.00 67.06 156 GLU A O 1
ATOM 1290 N N . PHE A 1 157 ? -26.701 -6.512 23.427 1.00 64.06 157 PHE A N 1
ATOM 1291 C CA . PHE A 1 157 ? -27.637 -5.991 24.424 1.00 64.06 157 PHE A CA 1
ATOM 1292 C C . PHE A 1 157 ? -28.327 -4.685 24.024 1.00 64.06 157 PHE A C 1
ATOM 1294 O O . PHE A 1 157 ? -29.341 -4.334 24.633 1.00 64.06 157 PHE A O 1
ATOM 1301 N N . PHE A 1 158 ? -27.794 -3.947 23.048 1.00 61.09 158 PHE A N 1
ATOM 1302 C CA . PHE A 1 158 ? -28.234 -2.584 22.771 1.00 61.09 158 PHE A CA 1
ATOM 1303 C C . PHE A 1 158 ? -28.830 -2.395 21.374 1.00 61.09 158 PHE A C 1
ATOM 1305 O O . PHE A 1 158 ? -28.121 -2.360 20.379 1.00 61.09 158 PHE A O 1
ATOM 1312 N N . ASN A 1 159 ? -30.154 -2.197 21.381 1.00 54.22 159 ASN A N 1
ATOM 1313 C CA . ASN A 1 159 ? -31.034 -1.626 20.356 1.00 54.22 159 ASN A CA 1
ATOM 1314 C C . ASN A 1 159 ? -30.724 -1.995 18.899 1.00 54.22 159 ASN A C 1
ATOM 1316 O O . ASN A 1 159 ? -30.140 -1.213 18.152 1.00 54.22 159 ASN A O 1
ATOM 1320 N N . ILE A 1 160 ? -31.162 -3.191 18.522 1.00 55.69 160 ILE A N 1
ATOM 1321 C CA . ILE A 1 160 ? -30.981 -3.781 17.201 1.00 55.69 160 ILE A CA 1
ATOM 1322 C C . ILE A 1 160 ? -32.334 -4.309 16.754 1.00 55.69 160 ILE A C 1
ATOM 1324 O O . ILE A 1 160 ? -33.026 -4.973 17.533 1.00 55.69 160 ILE A O 1
ATOM 1328 N N . GLU A 1 161 ? -32.721 -3.989 15.526 1.00 56.19 161 GLU A N 1
ATOM 1329 C CA . GLU A 1 161 ? -33.950 -4.515 14.950 1.00 56.19 161 GLU A CA 1
ATOM 1330 C C . GLU A 1 161 ? -33.831 -6.036 14.786 1.00 56.19 161 GLU A C 1
ATOM 1332 O O . GLU A 1 161 ? -32.751 -6.592 14.568 1.00 56.19 161 GLU A O 1
ATOM 1337 N N . ILE A 1 162 ? -34.949 -6.745 14.952 1.00 48.59 162 ILE A N 1
ATOM 1338 C CA . ILE A 1 162 ? -34.975 -8.206 14.838 1.00 48.59 162 ILE A CA 1
ATOM 1339 C C . ILE A 1 162 ? -34.540 -8.594 13.416 1.00 48.59 162 ILE A C 1
ATOM 1341 O O . ILE A 1 162 ? -35.316 -8.474 12.472 1.00 48.59 162 ILE A O 1
ATOM 1345 N N . GLY A 1 163 ? -33.306 -9.093 13.295 1.00 48.88 163 GLY A N 1
ATOM 1346 C CA . GLY A 1 163 ? -32.740 -9.687 12.082 1.00 48.88 163 GLY A CA 1
ATOM 1347 C C . GLY A 1 163 ? -31.394 -9.114 11.621 1.00 48.88 163 GLY A C 1
ATOM 1348 O O . GLY A 1 163 ? -30.842 -9.664 10.668 1.00 48.88 163 GLY A O 1
ATOM 1349 N N . ASP A 1 164 ? -30.847 -8.073 12.264 1.00 55.66 164 ASP A N 1
ATOM 1350 C CA . ASP A 1 164 ? -29.544 -7.524 11.854 1.00 55.66 164 ASP A CA 1
ATOM 1351 C C . ASP A 1 164 ? -28.446 -8.588 11.972 1.00 55.66 164 ASP A C 1
ATOM 1353 O O . ASP A 1 164 ? -28.305 -9.278 12.992 1.00 55.66 164 ASP A O 1
ATOM 1357 N N . VAL A 1 165 ? -27.639 -8.723 10.919 1.00 53.03 165 VAL A N 1
ATOM 1358 C CA . VAL A 1 165 ? -26.580 -9.731 10.866 1.00 53.03 165 VAL A CA 1
ATOM 1359 C C . VAL A 1 165 ? -25.302 -9.151 11.451 1.00 53.03 165 VAL A C 1
ATOM 1361 O O . VAL A 1 165 ? -24.796 -8.121 11.008 1.00 53.03 165 VAL A O 1
ATOM 1364 N N . ARG A 1 166 ? -24.744 -9.864 12.437 1.00 58.25 166 ARG A N 1
ATOM 1365 C CA . ARG A 1 166 ? -23.454 -9.539 13.049 1.00 58.25 166 ARG A CA 1
ATOM 1366 C C . ARG A 1 166 ? -22.506 -10.704 12.930 1.00 58.25 166 ARG A C 1
ATOM 1368 O O . ARG A 1 166 ? -22.720 -11.770 13.505 1.00 58.25 166 ARG A O 1
ATOM 1375 N N . LYS A 1 167 ? -21.449 -10.502 12.155 1.00 56.78 167 LYS A N 1
ATOM 1376 C CA . LYS A 1 167 ? -20.433 -11.524 11.914 1.00 56.78 167 LYS A CA 1
ATOM 1377 C C . LYS A 1 167 ? -19.066 -10.938 12.201 1.00 56.78 167 LYS A C 1
ATOM 1379 O O . LYS A 1 167 ? -18.723 -9.869 11.706 1.00 56.78 167 LYS A O 1
ATOM 1384 N N . PHE A 1 168 ? -18.272 -11.680 12.968 1.00 53.50 168 PHE A N 1
ATOM 1385 C CA . PHE A 1 168 ? -16.832 -11.470 12.984 1.00 53.50 168 PHE A CA 1
ATOM 1386 C C . PHE A 1 168 ? -16.297 -11.821 11.598 1.00 53.50 168 PHE A C 1
ATOM 1388 O O . PHE A 1 168 ? -16.268 -12.995 11.219 1.00 53.50 168 PHE A O 1
ATOM 1395 N N . TYR A 1 169 ? -15.892 -10.808 10.842 1.00 46.78 169 TYR A N 1
ATOM 1396 C CA . TYR A 1 169 ? -15.217 -10.999 9.572 1.00 46.78 169 TYR A CA 1
ATOM 1397 C C . TYR A 1 169 ? -13.700 -11.023 9.802 1.00 46.78 169 TYR A C 1
ATOM 1399 O O . TYR A 1 169 ? -13.171 -10.355 10.696 1.00 46.78 169 TYR A O 1
ATOM 1407 N N . LYS A 1 170 ? -12.987 -11.863 9.046 1.00 45.53 170 LYS A N 1
ATOM 1408 C CA . LYS A 1 170 ? -11.529 -12.005 9.154 1.00 45.53 170 LYS A CA 1
ATOM 1409 C C . LYS A 1 170 ? -10.879 -11.431 7.900 1.00 45.53 170 LYS A C 1
ATOM 1411 O O . LYS A 1 170 ? -10.881 -12.091 6.863 1.00 45.53 170 LYS A O 1
ATOM 1416 N N . LEU A 1 171 ? -10.289 -10.242 8.010 1.00 41.66 171 LEU A N 1
ATOM 1417 C CA . LEU A 1 171 ? -9.460 -9.653 6.961 1.00 41.66 171 LEU A CA 1
ATOM 1418 C C . LEU A 1 171 ? -7.981 -9.989 7.241 1.00 41.66 171 LEU A C 1
ATOM 1420 O O . LEU A 1 171 ? -7.317 -9.401 8.092 1.00 41.66 171 LEU A O 1
ATOM 1424 N N . GLY A 1 172 ? -7.452 -11.002 6.549 1.00 48.44 172 GLY A N 1
ATOM 1425 C CA . GLY A 1 172 ? -6.037 -11.385 6.654 1.00 48.44 172 GLY A CA 1
ATOM 1426 C C . GLY A 1 172 ? -5.649 -12.025 7.997 1.00 48.44 172 GLY A C 1
ATOM 1427 O O . GLY A 1 172 ? -6.237 -13.025 8.419 1.00 48.44 172 GLY A O 1
ATOM 1428 N N . THR A 1 173 ? -4.599 -11.513 8.650 1.00 37.66 173 THR A N 1
ATOM 1429 C CA . THR A 1 173 ? -4.074 -12.040 9.929 1.00 37.66 173 THR A CA 1
ATOM 1430 C C . THR A 1 173 ? -4.854 -11.577 11.156 1.00 37.66 173 THR A C 1
ATOM 1432 O O . THR A 1 173 ? -4.706 -12.178 12.220 1.00 37.66 173 THR A O 1
ATOM 1435 N N . TYR A 1 174 ? -5.714 -10.570 11.015 1.00 42.00 174 TYR A N 1
ATOM 1436 C CA . TYR A 1 174 ? -6.498 -10.003 12.106 1.00 42.00 174 TYR A CA 1
ATOM 1437 C C . TYR A 1 174 ? -7.923 -10.579 12.066 1.00 42.00 174 TYR A C 1
ATOM 1439 O O . TYR A 1 174 ? -8.582 -10.612 11.028 1.00 42.00 174 TYR A O 1
ATOM 1447 N N . LYS A 1 175 ? -8.377 -11.142 13.193 1.00 43.78 175 LYS A N 1
ATOM 1448 C CA . LYS A 1 175 ? -9.771 -11.561 13.396 1.00 43.78 175 LYS A CA 1
ATOM 1449 C C . LYS A 1 175 ? -10.448 -10.449 14.181 1.00 43.78 175 LYS A C 1
ATOM 1451 O O . LYS A 1 175 ? -10.283 -10.441 15.394 1.00 43.78 175 LYS A O 1
ATOM 1456 N N . GLY A 1 176 ? -11.200 -9.571 13.527 1.00 51.22 176 GLY A N 1
ATOM 1457 C CA . GLY A 1 176 ? -12.043 -8.652 14.281 1.00 51.22 176 GLY A CA 1
ATOM 1458 C C . GLY A 1 176 ? -12.429 -7.374 13.569 1.00 51.22 176 GLY A C 1
ATOM 1459 O O . GLY A 1 176 ? -12.183 -6.321 14.135 1.00 51.22 176 GLY A O 1
ATOM 1460 N N . ASP A 1 177 ? -13.091 -7.477 12.416 1.00 57.91 177 ASP A N 1
ATOM 1461 C CA . ASP A 1 177 ? -13.945 -6.383 11.950 1.00 57.91 177 ASP A CA 1
ATOM 1462 C C . ASP A 1 177 ? -15.390 -6.879 12.020 1.00 57.91 177 ASP A C 1
ATOM 1464 O O . ASP A 1 177 ? -15.750 -7.893 11.408 1.00 57.91 177 ASP A O 1
ATOM 1468 N N . ILE A 1 178 ? -16.197 -6.245 12.870 1.00 61.47 178 ILE A N 1
ATOM 1469 C CA . ILE A 1 178 ? -17.613 -6.591 13.007 1.00 61.47 178 ILE A CA 1
ATOM 1470 C C . ILE A 1 178 ? -18.317 -6.001 11.792 1.00 61.47 178 ILE A C 1
ATOM 1472 O O . ILE A 1 178 ? -18.343 -4.783 11.620 1.00 61.47 178 ILE A O 1
ATOM 1476 N N . LEU A 1 179 ? -18.873 -6.874 10.954 1.00 62.53 179 LEU A N 1
ATOM 1477 C CA . LEU A 1 179 ? -19.795 -6.469 9.903 1.00 62.53 179 LEU A CA 1
ATOM 1478 C C . LEU A 1 179 ? -21.166 -6.248 10.540 1.00 62.53 179 LEU A C 1
ATOM 1480 O O . LEU A 1 179 ? -21.698 -7.165 11.175 1.00 62.53 179 LEU A O 1
ATOM 1484 N N . LEU A 1 180 ? -21.704 -5.045 10.374 1.00 65.38 180 LEU A N 1
ATOM 1485 C CA . LEU A 1 180 ? -23.077 -4.699 10.715 1.00 65.38 180 LEU A CA 1
ATOM 1486 C C . LEU A 1 180 ? -23.864 -4.575 9.414 1.00 65.38 180 LEU A C 1
ATOM 1488 O O . LEU A 1 180 ? -23.586 -3.691 8.603 1.00 65.38 180 LEU A O 1
ATOM 1492 N N . GLU A 1 181 ? -24.824 -5.470 9.223 1.00 62.84 181 GLU A N 1
ATOM 1493 C CA . GLU A 1 181 ? -25.731 -5.474 8.075 1.00 62.84 181 GLU A CA 1
ATOM 1494 C C . GLU A 1 181 ? -27.165 -5.307 8.601 1.00 62.84 181 GLU A C 1
ATOM 1496 O O . GLU A 1 181 ? -27.711 -6.252 9.189 1.00 62.84 181 GLU A O 1
ATOM 1501 N N . PRO A 1 182 ? -27.752 -4.104 8.465 1.00 63.41 182 PRO A N 1
ATOM 1502 C CA . PRO A 1 182 ? -29.122 -3.847 8.880 1.00 63.41 182 PRO A CA 1
ATOM 1503 C C . PRO A 1 182 ? -30.117 -4.600 7.994 1.00 63.41 182 PRO A C 1
ATOM 1505 O O . PRO A 1 182 ? -29.955 -4.654 6.772 1.00 63.41 182 PRO A O 1
ATOM 1508 N N . VAL A 1 183 ? -31.190 -5.130 8.579 1.00 54.59 183 VAL A N 1
ATOM 1509 C CA . VAL A 1 183 ? -32.244 -5.810 7.807 1.00 54.59 183 VAL A CA 1
ATOM 1510 C C . VAL A 1 183 ? -32.845 -4.880 6.756 1.00 54.59 183 VAL A C 1
ATOM 1512 O O . VAL A 1 183 ? -33.319 -3.788 7.057 1.00 54.59 183 VAL A O 1
ATOM 1515 N N . GLY A 1 184 ? -32.884 -5.347 5.506 1.00 58.97 184 GLY A N 1
ATOM 1516 C CA . GLY A 1 184 ? -33.558 -4.642 4.413 1.00 58.97 184 GLY A CA 1
ATOM 1517 C C . GLY A 1 184 ? -32.802 -3.426 3.871 1.00 58.97 184 GLY A C 1
ATOM 1518 O O . GLY A 1 184 ? -33.388 -2.664 3.103 1.00 58.97 184 GLY A O 1
ATOM 1519 N N . LYS A 1 185 ? -31.527 -3.244 4.238 1.00 59.12 185 LYS A N 1
ATOM 1520 C CA . LYS A 1 185 ? -30.638 -2.232 3.652 1.00 59.12 185 LYS A CA 1
ATOM 1521 C C . LYS A 1 185 ? -29.533 -2.895 2.832 1.00 59.12 185 LYS A C 1
ATOM 1523 O O . LYS A 1 185 ? -29.053 -3.964 3.187 1.00 59.12 185 LYS A O 1
ATOM 1528 N N . GLU A 1 186 ? -29.144 -2.251 1.734 1.00 55.31 186 GLU A N 1
ATOM 1529 C CA . GLU A 1 186 ? -28.003 -2.680 0.905 1.00 55.31 186 GLU A CA 1
ATOM 1530 C 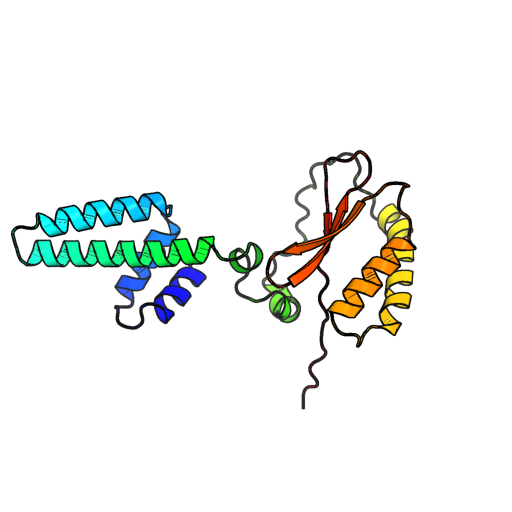C . GLU A 1 186 ? -26.656 -2.216 1.486 1.00 55.31 186 GLU A C 1
ATOM 1532 O O . GLU A 1 186 ? -25.601 -2.738 1.123 1.00 55.31 186 GLU A O 1
ATOM 1537 N N . ASP A 1 187 ? -26.695 -1.256 2.413 1.00 54.31 187 ASP A N 1
ATOM 1538 C CA . ASP A 1 187 ? -25.515 -0.697 3.058 1.00 54.31 187 ASP A CA 1
ATOM 1539 C C . ASP A 1 187 ? -25.038 -1.582 4.212 1.00 54.31 187 ASP A C 1
ATOM 1541 O O . ASP A 1 187 ? -25.820 -2.016 5.059 1.00 54.31 187 ASP A O 1
ATOM 1545 N N . PHE A 1 188 ? -23.723 -1.769 4.301 1.00 59.19 188 PHE A N 1
ATOM 1546 C CA . PHE A 1 188 ? -23.070 -2.430 5.425 1.00 59.19 188 PHE A CA 1
ATOM 1547 C C . PHE A 1 188 ? -22.056 -1.498 6.088 1.00 59.19 188 PHE A C 1
ATOM 1549 O O . PHE A 1 188 ? -21.444 -0.644 5.446 1.00 59.19 188 PHE A O 1
ATOM 1556 N N . SER A 1 189 ? -21.854 -1.676 7.391 1.00 61.28 189 SER A N 1
ATOM 1557 C CA . SER A 1 189 ? -20.843 -0.945 8.160 1.00 61.28 189 SER A CA 1
ATOM 1558 C C . SER A 1 189 ? -19.771 -1.891 8.684 1.00 61.28 189 SER A C 1
ATOM 1560 O O . SER A 1 189 ? -20.069 -2.992 9.152 1.00 61.28 189 SER A O 1
ATOM 1562 N N . PHE A 1 190 ? -18.519 -1.439 8.631 1.00 61.22 190 PHE A N 1
ATOM 1563 C CA . PHE A 1 190 ? -17.375 -2.133 9.213 1.00 61.22 190 PHE A CA 1
ATOM 1564 C C . PHE A 1 190 ? -16.907 -1.406 10.468 1.00 61.22 190 PHE A C 1
ATOM 1566 O O . PHE A 1 190 ? -16.680 -0.197 10.438 1.00 61.22 190 PHE A O 1
ATOM 1573 N N . VAL A 1 191 ? -16.745 -2.153 11.560 1.00 63.00 191 VAL A N 1
ATOM 1574 C CA . VAL A 1 191 ? -16.203 -1.630 12.818 1.00 63.00 191 VAL A CA 1
ATOM 1575 C C . VAL A 1 191 ? -14.893 -2.333 13.144 1.00 63.00 191 VAL A C 1
ATOM 1577 O O . VAL A 1 191 ? -14.898 -3.527 13.449 1.00 63.00 191 VAL A O 1
ATOM 1580 N N . GLU A 1 192 ? -13.801 -1.571 13.121 1.00 65.69 192 GLU A N 1
ATOM 1581 C CA . GLU A 1 192 ? -12.481 -1.993 13.593 1.00 65.69 192 GLU A CA 1
ATOM 1582 C C . GLU A 1 192 ? -12.280 -1.516 15.040 1.00 65.69 192 GLU A C 1
ATOM 1584 O O . GLU A 1 192 ? -12.523 -0.354 15.370 1.00 65.69 192 GLU A O 1
ATOM 1589 N N . ILE A 1 193 ? -11.832 -2.415 15.918 1.00 65.38 193 ILE A N 1
ATOM 1590 C CA . ILE A 1 193 ? -11.594 -2.119 17.338 1.00 65.38 193 ILE A CA 1
ATOM 1591 C C . ILE A 1 193 ? -10.119 -2.342 17.639 1.00 65.38 193 ILE A C 1
ATOM 1593 O O . ILE A 1 193 ? -9.597 -3.436 17.406 1.00 65.38 193 ILE A O 1
ATOM 1597 N N . LYS A 1 194 ? -9.475 -1.319 18.205 1.00 64.88 194 LYS A N 1
ATOM 1598 C CA . LYS A 1 194 ? -8.074 -1.337 18.634 1.00 64.88 194 LYS A CA 1
ATOM 1599 C C . LYS A 1 194 ? -7.963 -1.087 20.128 1.00 64.88 194 LYS A C 1
ATOM 1601 O O . LYS A 1 194 ? -8.601 -0.167 20.638 1.00 64.88 194 LYS A O 1
ATOM 1606 N N . ALA A 1 195 ? -7.109 -1.855 20.801 1.00 64.06 195 ALA A N 1
ATOM 1607 C CA . ALA A 1 195 ? -6.704 -1.520 22.162 1.00 64.06 195 ALA A CA 1
ATOM 1608 C C . ALA A 1 195 ? -5.611 -0.445 22.121 1.00 64.06 195 ALA A C 1
ATOM 1610 O O . ALA A 1 195 ? -4.621 -0.581 21.400 1.00 64.06 195 ALA A O 1
ATOM 1611 N N . ILE A 1 196 ? -5.779 0.610 22.917 1.00 57.25 196 ILE A N 1
ATOM 1612 C CA . ILE A 1 196 ? -4.734 1.608 23.153 1.00 57.25 196 ILE A CA 1
ATOM 1613 C C . ILE A 1 196 ? -4.005 1.188 24.427 1.00 57.25 196 ILE A C 1
ATOM 1615 O O . ILE A 1 196 ? -4.520 1.360 25.530 1.00 57.25 196 ILE A O 1
ATOM 1619 N N . TYR A 1 197 ? -2.816 0.607 24.283 1.00 54.53 197 TYR A N 1
ATOM 1620 C CA . TYR A 1 197 ? -1.971 0.294 25.431 1.00 54.53 197 TYR A CA 1
ATOM 1621 C C . TYR A 1 197 ? -1.287 1.582 25.894 1.00 54.53 197 TYR A C 1
ATOM 1623 O O . TYR A 1 197 ? -0.568 2.209 25.116 1.00 54.53 197 TYR A O 1
ATOM 1631 N N . LYS A 1 198 ? -1.510 1.984 27.151 1.00 51.19 198 LYS A N 1
ATOM 1632 C CA . LYS A 1 198 ? -0.691 3.027 27.776 1.00 51.19 198 LYS A CA 1
ATOM 1633 C C . LYS A 1 198 ? 0.728 2.479 27.889 1.00 51.19 198 LYS A C 1
ATOM 1635 O O . LYS A 1 198 ? 0.944 1.448 28.519 1.00 51.19 198 LYS A O 1
ATOM 1640 N N . ILE A 1 199 ? 1.669 3.129 27.218 1.00 42.62 199 ILE A N 1
ATOM 1641 C CA . ILE A 1 199 ? 3.089 2.872 27.418 1.00 42.62 199 ILE A CA 1
ATOM 1642 C C . ILE A 1 199 ? 3.463 3.675 28.662 1.00 42.62 199 ILE A C 1
ATOM 1644 O O . ILE A 1 199 ? 3.346 4.898 28.647 1.00 42.62 199 ILE A O 1
ATOM 1648 N N . ASP A 1 200 ? 3.845 2.994 29.741 1.00 42.19 200 ASP A N 1
ATOM 1649 C CA . ASP A 1 200 ? 4.445 3.665 30.893 1.00 42.19 200 ASP A CA 1
ATOM 1650 C C . ASP A 1 200 ? 5.778 4.273 30.436 1.00 42.19 200 ASP A C 1
ATOM 1652 O O . ASP A 1 200 ? 6.720 3.556 30.087 1.00 42.19 200 ASP A O 1
ATOM 1656 N N . GLU A 1 201 ? 5.842 5.602 30.388 1.00 41.97 201 GLU A N 1
ATOM 1657 C CA . GLU A 1 201 ? 7.096 6.333 30.232 1.00 41.97 201 GLU A CA 1
ATOM 1658 C C . GLU A 1 201 ? 7.895 6.185 31.538 1.00 41.97 201 GLU A C 1
ATOM 1660 O O . GLU A 1 201 ? 7.554 6.793 32.554 1.00 41.97 201 GLU A O 1
ATOM 1665 N N . ASN A 1 202 ? 8.923 5.331 31.516 1.00 39.06 202 ASN A N 1
ATOM 1666 C CA . ASN A 1 202 ? 9.968 5.253 32.546 1.00 39.06 202 ASN A CA 1
ATOM 1667 C C . ASN A 1 202 ? 11.130 6.189 32.213 1.00 39.06 202 ASN A C 1
ATOM 1669 O O . ASN A 1 202 ? 11.567 6.173 31.038 1.00 39.06 202 ASN A O 1
#

Foldseek 3Di:
DLVQQLVVCCVVPVPDDSVLSNLLSVLLVPDALVVLVVQLVVLVVQLVVDDDDVSVVVSVSSNSSSVSN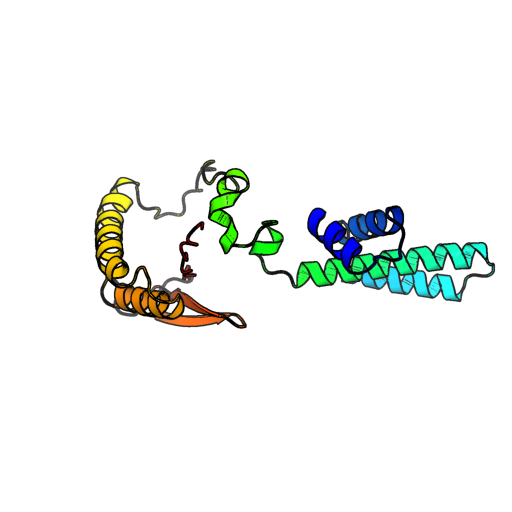SVSNVVLVPDDPVVVQDVDDPLCCVVCVVVPDPPPPCPPPPDPPDDDDPVRCCVQVVVLVVVLCVQCVVCLVPAQVVSLVSVVVSVVVDDADPPWDWDQDDDPPDGHWTWTHHPPDPDIDTDDTDRNDDDPDD

Nearest PDB structures (foldseek):
  6fkh-assembly1_e  TM=8.668E-01  e=3.976E+00  Spinacia oleracea